Protein AF-A0A1M5HXG1-F1 (afdb_monomer)

Structure (mmCIF, N/CA/C/O backbone):
data_AF-A0A1M5HXG1-F1
#
_entry.id   AF-A0A1M5HXG1-F1
#
loop_
_atom_site.group_PDB
_atom_site.id
_atom_site.type_symbol
_atom_site.label_atom_id
_atom_site.label_alt_id
_atom_site.label_comp_id
_atom_site.label_asym_id
_atom_site.label_entity_id
_atom_site.label_seq_id
_atom_site.pdbx_PDB_ins_code
_atom_site.Cartn_x
_atom_site.Cartn_y
_atom_site.Cartn_z
_atom_site.occupancy
_atom_site.B_iso_or_equiv
_atom_site.auth_seq_id
_atom_site.auth_comp_id
_atom_site.auth_asym_id
_atom_site.auth_atom_id
_atom_site.pdbx_PDB_model_num
ATOM 1 N N . MET A 1 1 ? -65.627 -34.733 -22.422 1.00 43.47 1 MET A N 1
ATOM 2 C CA . MET A 1 1 ? -64.189 -34.463 -22.224 1.00 43.47 1 MET A CA 1
ATOM 3 C C . MET A 1 1 ? -63.871 -33.061 -22.717 1.00 43.47 1 MET A C 1
ATOM 5 O O . MET A 1 1 ? -64.100 -32.800 -23.890 1.00 43.47 1 MET A O 1
ATOM 9 N N . PRO A 1 2 ? -63.354 -32.183 -21.849 1.00 37.16 2 PRO A N 1
ATOM 10 C CA . PRO A 1 2 ? -62.391 -31.166 -22.253 1.00 37.16 2 PRO A CA 1
ATOM 11 C C . PRO A 1 2 ? -61.080 -31.368 -21.478 1.00 37.16 2 PRO A C 1
ATOM 13 O O . PRO A 1 2 ? -61.078 -31.545 -20.260 1.00 37.16 2 PRO A O 1
ATOM 16 N N . GLY A 1 3 ? -59.967 -31.421 -22.208 1.00 37.50 3 GLY A N 1
ATOM 17 C CA . GLY A 1 3 ? -58.638 -31.668 -21.658 1.00 37.50 3 GLY A CA 1
ATOM 18 C C . GLY A 1 3 ? -58.157 -30.510 -20.788 1.00 37.50 3 GLY A C 1
ATOM 19 O O . GLY A 1 3 ? -58.102 -29.367 -21.235 1.00 37.50 3 GLY A O 1
ATOM 20 N N . ILE A 1 4 ? -57.778 -30.826 -19.551 1.00 44.22 4 ILE A N 1
ATOM 21 C CA . ILE A 1 4 ? -57.054 -29.915 -18.666 1.00 44.22 4 ILE A CA 1
ATOM 22 C C . ILE A 1 4 ? -55.616 -29.845 -19.184 1.00 44.22 4 ILE A C 1
ATOM 24 O O . ILE A 1 4 ? -54.819 -30.759 -18.978 1.00 44.22 4 ILE A O 1
ATOM 28 N N . VAL A 1 5 ? -55.292 -28.764 -19.890 1.00 50.84 5 VAL A N 1
ATOM 29 C CA . VAL A 1 5 ? -53.912 -28.426 -20.244 1.00 50.84 5 VAL A CA 1
ATOM 30 C C . VAL A 1 5 ? -53.237 -27.909 -18.975 1.00 50.84 5 VAL A C 1
ATOM 32 O O . VAL A 1 5 ? -53.499 -26.795 -18.528 1.00 50.84 5 VAL A O 1
ATOM 35 N N . LEU A 1 6 ? -52.397 -28.742 -18.361 1.00 47.19 6 LEU A N 1
ATOM 36 C CA . LEU A 1 6 ? -51.537 -28.316 -17.260 1.00 47.19 6 LEU A CA 1
ATOM 37 C C . LEU A 1 6 ? -50.497 -27.319 -17.794 1.00 47.19 6 LEU A C 1
ATOM 39 O O . LEU A 1 6 ? -49.828 -27.624 -18.786 1.00 47.19 6 LEU A O 1
ATOM 43 N N . PRO A 1 7 ? -50.312 -26.151 -17.154 1.00 41.41 7 PRO A N 1
ATOM 44 C CA . PRO A 1 7 ? -49.248 -25.245 -17.540 1.00 41.41 7 PRO A CA 1
ATOM 45 C C . PRO A 1 7 ? -47.897 -25.897 -17.234 1.00 41.41 7 PRO A C 1
ATOM 47 O O . PRO A 1 7 ? -47.693 -26.552 -16.208 1.00 41.41 7 PRO A O 1
ATOM 50 N N . THR A 1 8 ? -46.966 -25.734 -18.165 1.00 49.97 8 THR A N 1
ATOM 51 C CA . THR A 1 8 ? -45.603 -26.248 -18.087 1.00 49.97 8 THR A CA 1
ATOM 52 C C . THR A 1 8 ? -44.881 -25.700 -16.847 1.00 49.97 8 THR A C 1
ATOM 54 O O . THR A 1 8 ? -45.016 -24.532 -16.478 1.00 49.97 8 THR A O 1
ATOM 57 N N . LYS A 1 9 ? -44.082 -26.557 -16.190 1.00 49.62 9 LYS A N 1
ATOM 58 C CA . LYS A 1 9 ? -43.348 -26.301 -14.929 1.00 49.62 9 LYS A CA 1
ATOM 59 C C . LYS A 1 9 ? -42.439 -25.051 -14.918 1.00 49.62 9 LYS A C 1
ATOM 61 O O . LYS A 1 9 ? -41.899 -24.720 -13.867 1.00 49.62 9 LYS A O 1
ATOM 66 N N . SER A 1 10 ? -42.246 -24.353 -16.038 1.00 53.22 10 SER A N 1
ATOM 67 C CA . SER A 1 10 ? -41.358 -23.186 -16.130 1.00 53.22 10 SER A CA 1
ATOM 68 C C . SER A 1 10 ? -41.989 -21.877 -15.637 1.00 53.22 10 SER A C 1
ATOM 70 O O . SER A 1 10 ? -41.264 -21.010 -15.156 1.00 53.22 10 SER A O 1
ATOM 72 N N . ALA A 1 11 ? -43.318 -21.729 -15.687 1.00 48.03 11 ALA A N 1
ATOM 73 C CA . ALA A 1 11 ? -43.984 -20.474 -15.317 1.00 48.03 11 ALA A CA 1
ATOM 74 C C . ALA A 1 11 ? -44.166 -20.296 -13.794 1.00 48.03 11 ALA A C 1
ATOM 76 O O . ALA A 1 11 ? -44.103 -19.174 -13.288 1.00 48.03 11 ALA A O 1
ATOM 77 N N . LEU A 1 12 ? -44.329 -21.396 -13.042 1.00 47.47 12 LEU A N 1
ATOM 78 C CA . LEU A 1 12 ? -44.504 -21.339 -11.583 1.00 47.47 12 LEU A CA 1
ATOM 79 C C . LEU A 1 12 ? -43.231 -20.900 -10.842 1.00 47.47 12 LEU A C 1
ATOM 81 O O . LEU A 1 12 ? -43.323 -20.207 -9.831 1.00 47.47 12 LEU A O 1
ATOM 85 N N . ASN A 1 13 ? -42.049 -21.239 -11.363 1.00 54.75 13 ASN A N 1
ATOM 86 C CA . ASN A 1 13 ? -40.786 -20.831 -10.746 1.00 54.75 13 ASN A CA 1
ATOM 87 C C . ASN A 1 13 ? -40.516 -19.335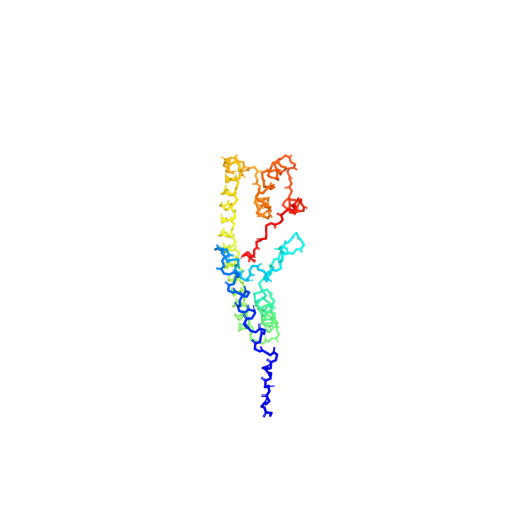 -10.911 1.00 54.75 13 ASN A C 1
ATOM 89 O O . ASN A 1 13 ? -39.971 -18.718 -10.002 1.00 54.75 13 ASN A O 1
ATOM 93 N N . PHE A 1 14 ? -40.934 -18.723 -12.021 1.00 55.06 14 PHE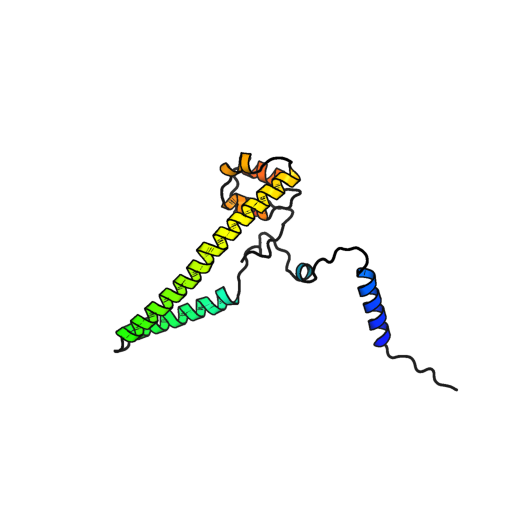 A N 1
ATOM 94 C CA . PHE A 1 14 ? -40.664 -17.306 -12.244 1.00 55.06 14 PHE A CA 1
ATOM 95 C C . PHE A 1 14 ? -41.491 -16.419 -11.312 1.00 55.06 14 PHE A C 1
ATOM 97 O O . PHE A 1 14 ? -40.955 -15.497 -10.710 1.00 55.06 14 PHE A O 1
ATOM 104 N N . CYS A 1 15 ? -42.773 -16.738 -11.110 1.00 55.25 15 CYS A N 1
ATOM 105 C CA . CYS A 1 15 ? -43.637 -15.965 -10.215 1.00 55.25 15 CYS A CA 1
ATOM 106 C C . CYS A 1 15 ? -43.247 -16.138 -8.734 1.00 55.25 15 CYS A C 1
ATOM 108 O O . CYS A 1 15 ? -43.327 -15.184 -7.962 1.00 55.25 15 CYS A O 1
ATOM 110 N N . PHE A 1 16 ? -42.763 -17.325 -8.344 1.00 62.78 16 PHE A N 1
ATOM 111 C CA . PHE A 1 16 ? -42.274 -17.587 -6.988 1.00 62.78 16 PHE A CA 1
ATOM 112 C C . PHE A 1 16 ? -40.933 -16.895 -6.710 1.00 62.78 16 PHE A C 1
ATOM 114 O O . PHE A 1 16 ? -40.790 -16.234 -5.684 1.00 62.78 16 PHE A O 1
ATOM 121 N N . ILE A 1 17 ? -39.988 -16.950 -7.656 1.00 63.12 17 ILE A N 1
ATOM 122 C CA . ILE A 1 17 ? -38.718 -16.215 -7.566 1.00 63.12 17 ILE A CA 1
ATOM 123 C C . ILE A 1 17 ? -38.979 -14.710 -7.556 1.00 63.12 17 ILE A C 1
ATOM 125 O O . ILE A 1 17 ? -38.392 -14.016 -6.738 1.00 63.12 17 ILE A O 1
ATOM 129 N N . TYR A 1 18 ? -39.894 -14.205 -8.390 1.00 62.47 18 TYR A N 1
ATOM 130 C CA . TYR A 1 18 ? -40.235 -12.782 -8.411 1.00 62.47 18 TYR A CA 1
ATOM 131 C C . TYR A 1 18 ? -40.902 -12.342 -7.105 1.00 62.47 18 TYR A C 1
ATOM 133 O O . TYR A 1 18 ? -40.563 -11.288 -6.587 1.00 62.47 18 TYR A O 1
ATOM 141 N N . LYS A 1 19 ? -41.781 -13.164 -6.511 1.00 63.53 19 LYS A N 1
ATOM 142 C CA . LYS A 1 19 ? -42.350 -12.893 -5.180 1.00 63.53 19 LYS A CA 1
ATOM 143 C C . LYS A 1 19 ? -41.299 -12.899 -4.078 1.00 63.53 19 LYS A C 1
ATOM 145 O O . LYS A 1 19 ? -41.378 -12.050 -3.203 1.00 63.53 19 LYS A O 1
ATOM 150 N N . ILE A 1 20 ? -40.317 -13.800 -4.123 1.00 61.44 20 ILE A N 1
ATOM 151 C CA . ILE A 1 20 ? -39.191 -13.794 -3.179 1.00 61.44 20 ILE A CA 1
ATOM 152 C C . ILE A 1 20 ? -38.328 -12.545 -3.393 1.00 61.44 20 ILE A C 1
ATOM 154 O O . ILE A 1 20 ? -38.013 -11.859 -2.429 1.00 61.44 20 ILE A O 1
ATOM 158 N N . LEU A 1 21 ? -38.011 -12.193 -4.642 1.00 55.22 21 LEU A N 1
ATOM 159 C CA . LEU A 1 21 ? -37.241 -10.991 -4.977 1.00 55.22 21 LEU A CA 1
ATOM 160 C C . LEU A 1 21 ? -37.951 -9.712 -4.507 1.00 55.22 21 LEU A C 1
ATOM 162 O O . LEU A 1 21 ? -37.312 -8.796 -4.006 1.00 55.22 21 LEU A O 1
ATOM 166 N N . HIS A 1 22 ? -39.276 -9.667 -4.648 1.00 54.97 22 HIS A N 1
ATOM 167 C CA . HIS A 1 22 ? -40.101 -8.522 -4.273 1.00 54.97 22 HIS A CA 1
ATOM 168 C C . HIS A 1 22 ? -40.419 -8.482 -2.768 1.00 54.97 22 HIS A C 1
ATOM 170 O O . HIS A 1 22 ? -40.642 -7.402 -2.229 1.00 54.97 22 HIS A O 1
ATOM 176 N N . ALA A 1 23 ? -40.422 -9.632 -2.083 1.00 51.84 23 ALA A N 1
ATOM 177 C CA . ALA A 1 23 ? -40.550 -9.732 -0.625 1.00 51.84 23 ALA A CA 1
ATOM 178 C C . ALA A 1 23 ? -39.233 -9.419 0.105 1.00 51.84 23 ALA A C 1
ATOM 180 O O . ALA A 1 23 ? -39.260 -8.980 1.245 1.00 51.84 23 ALA A O 1
ATOM 181 N N . LEU A 1 24 ? -38.084 -9.579 -0.559 1.00 48.62 24 LEU A N 1
ATOM 182 C CA . LEU A 1 24 ? -36.778 -9.121 -0.066 1.00 48.62 24 LEU A CA 1
ATOM 183 C C . LEU A 1 24 ? -36.543 -7.611 -0.292 1.00 48.62 24 LEU A C 1
ATOM 185 O O . LEU A 1 24 ? -35.487 -7.097 0.064 1.00 48.62 24 LEU A O 1
ATOM 189 N N . GL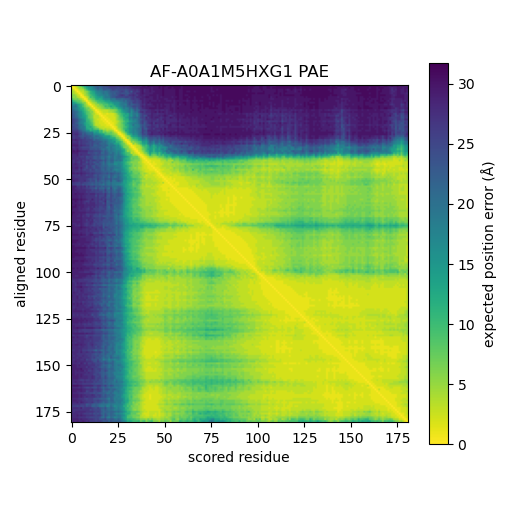N A 1 25 ? -37.522 -6.906 -0.873 1.00 47.91 25 GLN A N 1
ATOM 190 C CA . GLN A 1 25 ? -37.527 -5.455 -1.103 1.00 47.91 25 GLN A CA 1
ATOM 191 C C . GLN A 1 25 ? -38.292 -4.691 0.004 1.00 47.91 25 GLN A C 1
ATOM 193 O O . GLN A 1 25 ? -38.624 -3.517 -0.161 1.00 47.91 25 GLN A O 1
ATOM 198 N N . THR A 1 26 ? -38.612 -5.336 1.128 1.00 46.91 26 THR A N 1
ATOM 199 C CA . THR A 1 26 ? -39.092 -4.665 2.343 1.00 46.91 26 THR A CA 1
ATOM 200 C C . THR A 1 26 ? -37.978 -4.701 3.376 1.00 46.91 26 THR A C 1
ATOM 202 O O . THR A 1 26 ? -37.451 -5.772 3.649 1.00 46.91 26 THR A O 1
ATOM 205 N N . ASP A 1 27 ? -37.655 -3.530 3.916 1.00 45.09 2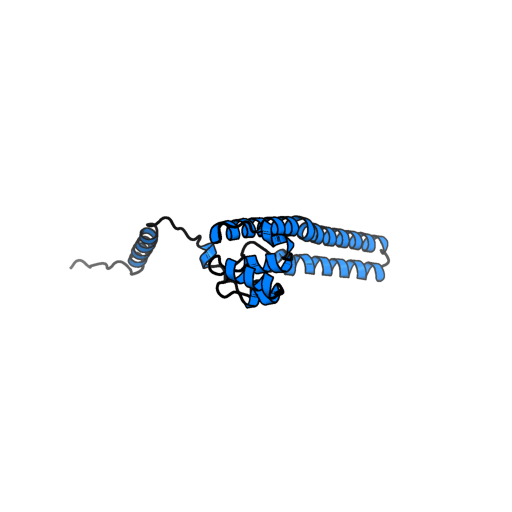7 ASP A N 1
ATOM 206 C CA . ASP A 1 27 ? -36.528 -3.192 4.795 1.00 45.09 27 ASP A CA 1
ATOM 207 C C . ASP A 1 27 ? -35.343 -2.628 4.006 1.00 45.09 27 ASP A C 1
ATOM 209 O O . ASP A 1 27 ? -34.610 -3.331 3.316 1.00 45.09 27 ASP A O 1
ATOM 213 N N . GLY A 1 28 ? -35.205 -1.300 4.073 1.00 45.12 28 GLY A N 1
ATOM 214 C CA . GLY A 1 28 ? -34.269 -0.464 3.320 1.00 45.12 28 GLY A CA 1
ATOM 215 C C . GLY A 1 28 ? -32.789 -0.715 3.618 1.00 45.12 28 GLY A C 1
ATOM 216 O O . GLY A 1 28 ? -32.076 0.188 4.046 1.00 45.12 28 GLY A O 1
ATOM 217 N N . PHE A 1 29 ? -32.309 -1.925 3.350 1.00 50.56 29 PHE A N 1
ATOM 218 C CA . PHE A 1 29 ? -30.912 -2.310 3.442 1.00 50.56 29 PHE A CA 1
ATOM 219 C C . PHE A 1 29 ? -30.519 -3.124 2.209 1.00 50.56 29 PHE A C 1
ATOM 221 O O . PHE A 1 29 ? -30.308 -4.335 2.254 1.00 50.56 29 PHE A O 1
ATOM 228 N N . THR A 1 30 ? -30.386 -2.445 1.069 1.00 49.12 30 THR A N 1
ATOM 229 C CA . THR A 1 30 ? -29.706 -3.030 -0.087 1.00 49.12 30 THR A CA 1
ATOM 230 C C . THR A 1 30 ? -28.222 -3.154 0.249 1.00 49.12 30 THR A C 1
ATOM 232 O O . THR A 1 30 ? -27.441 -2.228 0.023 1.00 49.12 30 THR A O 1
ATOM 235 N N . VAL A 1 31 ? -27.795 -4.298 0.785 1.00 54.31 31 VAL A N 1
ATOM 236 C CA . VAL A 1 31 ? -26.390 -4.687 0.654 1.00 54.31 31 VAL A CA 1
ATOM 237 C C . VAL A 1 31 ? -26.140 -4.819 -0.847 1.00 54.31 31 VAL A C 1
ATOM 239 O O . VAL A 1 31 ? -26.778 -5.665 -1.476 1.00 54.31 31 VAL A O 1
ATOM 242 N N . PRO A 1 32 ? -25.272 -4.000 -1.468 1.00 54.16 32 PRO A N 1
ATOM 243 C CA . PRO A 1 32 ? -25.043 -4.114 -2.899 1.00 54.16 32 PRO A CA 1
ATOM 244 C C . PRO A 1 32 ? -24.565 -5.537 -3.189 1.00 54.16 32 PRO A C 1
ATOM 246 O O . PRO A 1 32 ? -23.639 -6.009 -2.532 1.00 54.16 32 PRO A O 1
ATOM 249 N N . LEU A 1 33 ? -25.166 -6.216 -4.170 1.00 54.25 33 LEU A N 1
ATOM 250 C CA . LEU A 1 33 ? -24.850 -7.602 -4.557 1.00 54.25 33 LEU A CA 1
ATOM 251 C C . LEU A 1 33 ? -23.330 -7.838 -4.726 1.00 54.25 33 LEU A C 1
ATOM 253 O O . LEU A 1 33 ? -22.808 -8.906 -4.409 1.00 54.25 33 LEU A O 1
ATOM 257 N N . LYS A 1 34 ? -22.596 -6.785 -5.122 1.00 53.34 34 LYS A N 1
ATOM 258 C CA . LYS A 1 34 ? -21.125 -6.717 -5.165 1.00 53.34 34 LYS A CA 1
ATOM 259 C C . LYS A 1 34 ? -20.460 -7.120 -3.838 1.00 53.34 34 LYS A C 1
ATOM 261 O O . LYS A 1 34 ? -19.465 -7.829 -3.862 1.00 53.34 34 LYS A O 1
ATOM 266 N N . LYS A 1 35 ? -20.996 -6.708 -2.685 1.00 52.88 35 LYS A N 1
ATOM 267 C CA . LYS A 1 35 ? -20.462 -7.016 -1.344 1.00 52.88 35 LYS A CA 1
ATOM 268 C C . LYS A 1 35 ? -20.614 -8.495 -0.967 1.00 52.88 35 LYS A C 1
ATOM 270 O O . LYS A 1 35 ? -19.796 -8.986 -0.202 1.00 52.88 35 LYS A O 1
ATOM 275 N N . ILE A 1 36 ? -21.594 -9.202 -1.534 1.00 56.06 36 ILE A N 1
ATOM 276 C CA . ILE A 1 36 ? -21.831 -10.637 -1.288 1.00 56.06 36 ILE A CA 1
ATOM 277 C C . ILE A 1 36 ? -20.904 -11.510 -2.155 1.00 56.06 36 ILE A C 1
ATOM 279 O O . ILE A 1 36 ? -20.462 -12.569 -1.723 1.00 56.06 36 ILE A O 1
ATOM 283 N N . LEU A 1 37 ? -20.561 -11.048 -3.363 1.00 61.06 37 LEU A N 1
ATOM 284 C CA . LEU A 1 37 ? -19.668 -11.749 -4.300 1.00 61.06 37 LEU A CA 1
ATOM 285 C C . LEU A 1 37 ? -18.169 -11.558 -4.012 1.00 61.06 37 LEU A C 1
ATOM 287 O O . LEU A 1 37 ? -17.338 -12.271 -4.578 1.00 61.06 37 LEU A O 1
ATOM 291 N N . MET A 1 38 ? -17.795 -10.596 -3.165 1.00 69.69 38 MET A N 1
ATOM 292 C CA . MET A 1 38 ? -16.396 -10.371 -2.801 1.00 69.69 38 MET A CA 1
ATOM 293 C C . MET A 1 38 ? -15.935 -11.395 -1.762 1.00 69.69 38 MET A C 1
ATOM 295 O O . MET A 1 38 ? -16.541 -11.549 -0.706 1.00 69.69 38 MET A O 1
ATOM 299 N N . LYS A 1 39 ? -14.824 -12.082 -2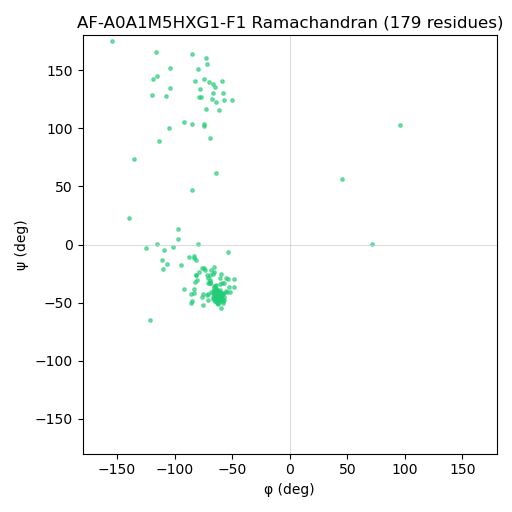.053 1.00 78.00 39 LYS A N 1
ATOM 300 C CA . LYS A 1 39 ? -14.205 -13.043 -1.133 1.00 78.00 39 LYS A CA 1
ATOM 301 C C . LYS A 1 39 ? -13.865 -12.357 0.190 1.00 78.00 39 LYS A C 1
ATOM 303 O O . LYS A 1 39 ? -13.088 -11.404 0.184 1.00 78.00 39 LYS A O 1
ATOM 308 N N . THR A 1 40 ? -14.368 -12.893 1.302 1.00 85.94 40 THR A N 1
ATOM 309 C CA . THR A 1 40 ? -14.055 -12.411 2.652 1.00 85.94 40 THR A CA 1
ATOM 310 C C . THR A 1 40 ? -12.544 -12.289 2.842 1.00 85.94 40 THR A C 1
ATOM 312 O O . THR A 1 40 ? -11.793 -13.246 2.612 1.00 85.94 40 THR A O 1
ATOM 315 N N . GLN A 1 41 ? -12.087 -11.098 3.220 1.00 89.38 41 GLN A N 1
ATOM 316 C CA . GLN A 1 41 ? -10.686 -10.860 3.550 1.00 89.38 41 GLN A CA 1
ATOM 317 C C . GLN A 1 41 ? -10.346 -11.336 4.965 1.00 89.38 41 GLN A C 1
ATOM 319 O O . GLN A 1 41 ? -11.181 -11.358 5.862 1.00 89.38 41 GLN A O 1
ATOM 324 N N . SER A 1 42 ? -9.086 -11.714 5.130 1.00 92.50 42 SER A N 1
ATOM 325 C CA . SER A 1 42 ? -8.436 -12.155 6.359 1.00 92.50 42 SER A CA 1
ATOM 326 C C . SER A 1 42 ? -6.939 -11.874 6.239 1.00 92.50 42 SER A C 1
ATOM 328 O O . SER A 1 42 ? -6.444 -11.558 5.149 1.00 92.50 42 SER A O 1
ATOM 330 N N . TYR A 1 43 ? -6.181 -12.116 7.308 1.00 92.50 43 TYR A N 1
ATOM 331 C CA . TYR A 1 43 ? -4.720 -12.032 7.276 1.00 92.50 43 TYR A CA 1
ATOM 332 C C . TYR A 1 43 ? -4.089 -12.779 6.084 1.00 92.50 43 TYR A C 1
ATOM 334 O O . TYR A 1 43 ? -3.152 -12.277 5.468 1.00 92.50 43 TYR A O 1
ATOM 342 N N . LYS A 1 44 ? -4.638 -13.930 5.676 1.00 91.31 44 LYS A N 1
ATOM 343 C CA . LYS A 1 44 ? -4.069 -14.755 4.594 1.00 91.31 44 LYS A CA 1
ATOM 344 C C . LYS A 1 44 ? -4.270 -14.179 3.186 1.00 91.31 44 LYS A C 1
ATOM 346 O O . LYS A 1 44 ? -3.555 -14.572 2.273 1.00 91.31 44 LYS A O 1
ATOM 351 N N . ASN A 1 45 ? -5.252 -13.300 2.981 1.00 91.06 45 ASN A N 1
ATOM 352 C CA . ASN A 1 45 ? -5.672 -12.836 1.649 1.00 91.06 45 ASN A CA 1
ATOM 353 C C . ASN A 1 45 ? -5.985 -11.331 1.585 1.00 91.06 45 ASN A C 1
ATOM 355 O O . ASN A 1 45 ? -6.726 -10.897 0.706 1.00 91.06 45 ASN A O 1
ATOM 359 N N . HIS A 1 46 ? -5.440 -10.541 2.511 1.00 88.69 46 HIS A N 1
ATOM 360 C CA . HIS A 1 46 ? -5.606 -9.085 2.538 1.00 88.69 46 HIS A CA 1
ATOM 361 C C . HIS A 1 46 ? -4.779 -8.347 1.474 1.00 88.69 46 HIS A C 1
ATOM 363 O O . HIS A 1 46 ? -5.086 -7.204 1.147 1.00 88.69 46 HIS A O 1
ATOM 369 N N . ILE A 1 47 ? -3.725 -8.978 0.945 1.00 88.44 47 ILE A N 1
ATOM 370 C CA . ILE A 1 47 ? -2.907 -8.418 -0.135 1.00 88.44 47 ILE A CA 1
ATOM 371 C C . ILE A 1 47 ? -3.672 -8.576 -1.444 1.00 88.44 47 ILE A C 1
ATOM 373 O O . ILE A 1 47 ? -4.090 -9.679 -1.805 1.00 88.44 47 ILE A O 1
ATOM 377 N N . ARG A 1 48 ? -3.835 -7.468 -2.164 1.00 83.88 48 ARG A N 1
ATOM 378 C CA . ARG A 1 48 ? -4.546 -7.426 -3.434 1.00 83.88 48 ARG A CA 1
ATOM 379 C C . ARG A 1 48 ? -3.610 -6.977 -4.542 1.00 83.88 48 ARG A C 1
ATOM 381 O O . ARG A 1 48 ? -2.800 -6.085 -4.351 1.00 83.88 48 ARG A O 1
ATOM 388 N N . PHE A 1 49 ? -3.773 -7.578 -5.713 1.00 85.00 49 PHE A N 1
ATOM 389 C CA . PHE A 1 49 ? -3.127 -7.137 -6.942 1.00 85.00 49 PHE A CA 1
ATOM 390 C C . PHE A 1 49 ? -4.192 -6.670 -7.928 1.00 85.00 49 PHE A C 1
ATOM 392 O O . PHE A 1 49 ? -5.274 -7.254 -7.998 1.00 85.00 49 PHE A O 1
ATOM 399 N N . TYR A 1 50 ? -3.875 -5.642 -8.716 1.00 86.06 50 TYR A N 1
ATOM 400 C CA . TYR A 1 50 ? -4.666 -5.255 -9.885 1.00 86.06 50 TYR A CA 1
ATOM 401 C C . TYR A 1 50 ? -4.100 -5.976 -11.117 1.00 86.06 50 TYR A C 1
ATOM 403 O O . TYR A 1 50 ? -3.010 -5.590 -11.565 1.00 86.06 50 TYR A O 1
ATOM 411 N N . PRO A 1 51 ? -4.770 -7.020 -11.654 1.00 88.56 51 PRO A N 1
ATOM 412 C CA . PRO A 1 51 ? -4.159 -7.891 -12.654 1.00 88.56 51 PRO A CA 1
ATOM 413 C C . PRO A 1 51 ? -3.709 -7.196 -13.944 1.00 88.56 51 PRO A C 1
ATOM 415 O O . PRO A 1 51 ? -2.572 -7.441 -14.347 1.00 88.56 51 PRO A O 1
ATOM 418 N N . PRO A 1 52 ? -4.494 -6.272 -14.544 1.00 91.00 52 PRO A N 1
ATOM 419 C CA . PRO A 1 52 ? -4.061 -5.560 -15.748 1.00 91.00 52 PRO A CA 1
ATOM 420 C C . PRO A 1 52 ? -2.745 -4.799 -15.557 1.00 91.00 52 PRO A C 1
ATOM 422 O O . PRO A 1 52 ? -1.927 -4.717 -16.466 1.00 91.00 52 PRO A O 1
ATOM 425 N N . HIS A 1 53 ? -2.490 -4.275 -14.359 1.00 85.81 53 HIS A N 1
ATOM 426 C CA . HIS A 1 53 ? -1.258 -3.538 -14.104 1.00 85.81 53 HIS A CA 1
ATOM 427 C C . HIS A 1 53 ? -0.087 -4.452 -13.714 1.00 85.81 53 HIS A C 1
ATOM 429 O O . HIS A 1 53 ? 1.034 -4.236 -14.173 1.00 85.81 53 HIS A O 1
ATOM 435 N N . HIS A 1 54 ? -0.310 -5.452 -12.857 1.00 88.38 54 HIS A N 1
ATOM 436 C CA . HIS A 1 54 ? 0.779 -6.274 -12.313 1.00 88.38 54 HIS A CA 1
ATOM 437 C C . HIS A 1 54 ? 1.202 -7.411 -13.234 1.00 88.38 54 HIS A C 1
ATOM 439 O O . HIS A 1 54 ? 2.389 -7.692 -13.337 1.00 88.38 54 HIS A O 1
ATOM 445 N N . PHE A 1 55 ? 0.240 -8.049 -13.900 1.00 92.38 55 PHE A N 1
ATOM 446 C CA . PHE A 1 55 ? 0.473 -9.272 -14.666 1.00 92.38 55 PHE A CA 1
ATOM 447 C C . PHE A 1 55 ? 0.394 -9.062 -16.181 1.00 92.38 55 PHE A C 1
ATOM 449 O O . PHE A 1 55 ? 0.675 -9.990 -16.928 1.00 92.38 55 PHE A O 1
ATOM 456 N N . VAL A 1 56 ? 0.042 -7.855 -16.639 1.00 94.81 56 VAL A N 1
ATOM 457 C CA . VAL A 1 56 ? 0.009 -7.514 -18.071 1.00 94.81 56 VAL A CA 1
ATOM 458 C C . VAL A 1 56 ? 0.942 -6.340 -18.364 1.00 94.81 56 VAL A C 1
ATOM 460 O O . VAL A 1 56 ? 1.961 -6.528 -19.018 1.00 94.81 56 VAL A O 1
ATOM 463 N N . TYR A 1 57 ? 0.667 -5.149 -17.822 1.00 94.38 57 TYR A N 1
ATOM 464 C CA . TYR A 1 57 ? 1.442 -3.940 -18.132 1.00 94.38 57 TYR A CA 1
ATOM 465 C C . TYR A 1 57 ? 2.937 -4.048 -17.785 1.00 94.38 57 TYR A C 1
ATOM 467 O O . TYR A 1 57 ? 3.782 -3.847 -18.657 1.00 94.38 57 TYR A O 1
ATOM 475 N N . TYR A 1 58 ? 3.282 -4.390 -16.536 1.00 93.69 58 TYR A N 1
ATOM 476 C CA . TYR A 1 58 ? 4.690 -4.482 -16.128 1.00 93.69 58 TYR A CA 1
ATOM 477 C C . TYR A 1 58 ? 5.475 -5.558 -16.898 1.00 93.69 58 TYR A C 1
ATOM 479 O O . TYR A 1 58 ? 6.547 -5.224 -17.402 1.00 93.69 58 TYR A O 1
ATOM 487 N N . PRO A 1 59 ? 4.975 -6.801 -17.057 1.00 95.81 59 PRO A N 1
ATOM 488 C CA . PRO A 1 59 ? 5.652 -7.805 -17.875 1.00 95.81 59 PRO A CA 1
ATOM 489 C C . PRO A 1 59 ? 5.884 -7.361 -19.321 1.00 95.81 59 PRO A C 1
ATOM 491 O O . PRO A 1 59 ? 6.975 -7.568 -19.845 1.00 95.81 59 PRO A O 1
ATOM 494 N N . ILE A 1 60 ? 4.900 -6.705 -19.949 1.00 97.25 60 ILE A N 1
ATOM 495 C CA . ILE A 1 60 ? 5.029 -6.194 -21.320 1.00 97.25 60 ILE A CA 1
ATOM 496 C C . ILE A 1 60 ? 6.131 -5.131 -21.409 1.00 97.25 60 ILE A C 1
ATOM 498 O O . ILE A 1 60 ? 6.987 -5.215 -22.289 1.00 97.25 60 ILE A O 1
ATOM 502 N N . ILE A 1 61 ? 6.155 -4.161 -20.488 1.00 96.81 61 ILE A N 1
ATOM 503 C CA . ILE A 1 61 ? 7.208 -3.134 -20.465 1.00 96.81 61 ILE A CA 1
ATOM 504 C C . ILE A 1 61 ? 8.587 -3.750 -20.246 1.00 96.81 61 ILE A C 1
ATOM 506 O O . ILE A 1 61 ? 9.528 -3.388 -20.947 1.00 96.81 61 ILE A O 1
ATOM 510 N N . ILE A 1 62 ? 8.714 -4.687 -19.305 1.00 96.94 62 ILE A N 1
ATOM 511 C CA . ILE A 1 62 ? 9.991 -5.349 -19.012 1.00 96.94 62 ILE A CA 1
ATOM 512 C C . ILE A 1 62 ? 10.479 -6.140 -20.229 1.00 96.94 62 ILE A C 1
ATOM 514 O O . ILE A 1 62 ? 11.667 -6.085 -20.549 1.00 96.94 62 ILE A O 1
ATOM 518 N N . ALA A 1 63 ? 9.581 -6.839 -20.929 1.00 98.00 63 ALA A N 1
ATOM 519 C CA . ALA A 1 63 ? 9.916 -7.571 -22.144 1.00 98.00 63 ALA A CA 1
ATOM 520 C C . ALA A 1 63 ? 10.414 -6.624 -23.245 1.00 98.00 63 ALA A C 1
ATOM 522 O O . ALA A 1 63 ? 11.502 -6.833 -23.779 1.00 98.00 63 ALA A O 1
ATOM 523 N N . PHE A 1 64 ? 9.672 -5.552 -23.545 1.00 98.00 64 PHE A N 1
ATOM 524 C CA . PHE A 1 64 ? 10.084 -4.588 -24.567 1.00 98.00 64 PHE A CA 1
ATOM 525 C C . PHE A 1 64 ? 11.391 -3.874 -24.227 1.00 98.00 64 PHE A C 1
ATOM 527 O O . PHE A 1 64 ? 12.241 -3.740 -25.104 1.00 98.00 64 PHE A O 1
ATOM 534 N N . LEU A 1 65 ? 11.582 -3.484 -22.965 1.00 98.12 65 LEU A N 1
ATOM 535 C CA . LEU A 1 65 ? 12.832 -2.891 -22.502 1.00 98.12 65 LEU A CA 1
ATOM 536 C C . LEU A 1 65 ? 14.001 -3.872 -22.658 1.00 98.12 65 LEU A C 1
ATOM 538 O O . LEU A 1 65 ? 15.077 -3.498 -23.109 1.00 98.12 65 LEU A O 1
ATOM 542 N N . SER A 1 66 ? 13.788 -5.145 -22.325 1.00 98.00 66 SER A N 1
ATOM 543 C CA . SER A 1 66 ? 14.818 -6.178 -22.452 1.00 98.00 66 SER A CA 1
ATOM 544 C C . SER A 1 66 ? 15.200 -6.413 -23.920 1.00 98.00 66 SER A C 1
ATOM 546 O O . SER A 1 66 ? 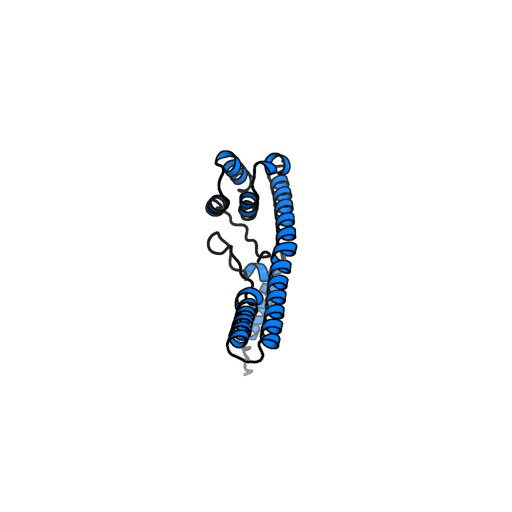16.387 -6.493 -24.230 1.00 98.00 66 SER A O 1
ATOM 548 N N . PHE A 1 67 ? 14.225 -6.448 -24.839 1.00 98.06 67 PHE A N 1
ATOM 549 C CA . PHE A 1 67 ? 14.489 -6.542 -26.279 1.00 98.06 67 PHE A CA 1
ATOM 550 C C . PHE A 1 67 ? 15.212 -5.311 -26.824 1.00 98.06 67 PHE A C 1
ATOM 552 O O . PHE A 1 67 ? 16.177 -5.459 -27.572 1.00 98.06 67 PHE A O 1
ATOM 559 N N . SER A 1 68 ? 14.783 -4.102 -26.452 1.00 97.69 68 SER A N 1
ATOM 560 C CA . SER A 1 68 ? 15.419 -2.877 -26.943 1.00 97.69 68 SER A CA 1
ATOM 561 C C . SER A 1 68 ? 16.857 -2.753 -26.446 1.00 97.69 68 SER A C 1
ATOM 563 O O . SER A 1 68 ? 17.742 -2.400 -27.222 1.00 97.69 68 SER A O 1
ATOM 565 N N . VAL A 1 69 ? 17.116 -3.122 -25.189 1.00 97.81 69 VAL A N 1
ATOM 566 C CA . VAL A 1 69 ? 18.470 -3.165 -24.627 1.00 97.81 69 VAL A CA 1
ATOM 567 C C . VAL A 1 69 ? 19.310 -4.232 -25.330 1.00 97.81 69 VAL A C 1
ATOM 569 O O . VAL A 1 69 ? 20.429 -3.949 -25.746 1.00 97.81 69 VAL A O 1
ATOM 572 N N . PHE A 1 70 ? 18.773 -5.437 -25.539 1.00 98.06 70 PHE A N 1
ATOM 573 C CA . PHE A 1 70 ? 19.470 -6.500 -26.267 1.00 98.06 70 PHE A CA 1
ATOM 574 C C . PHE A 1 70 ? 19.878 -6.067 -27.685 1.00 98.06 70 PHE A C 1
ATOM 576 O O . PHE A 1 70 ? 21.023 -6.276 -28.094 1.00 98.06 70 PHE A O 1
ATOM 583 N N . PHE A 1 71 ? 18.980 -5.419 -28.433 1.00 97.56 71 PHE A N 1
ATOM 584 C CA . PHE A 1 71 ? 19.290 -4.935 -29.780 1.00 97.56 71 PHE A CA 1
ATOM 585 C C . PHE A 1 71 ? 20.252 -3.749 -29.800 1.00 97.56 71 PHE A C 1
ATOM 587 O O . PHE A 1 71 ? 21.050 -3.647 -30.734 1.00 97.56 71 PHE A O 1
ATOM 594 N N . ALA A 1 72 ? 20.262 -2.914 -28.758 1.00 96.94 72 ALA A N 1
ATOM 595 C CA . ALA A 1 72 ? 21.263 -1.860 -28.615 1.00 96.94 72 ALA A CA 1
ATOM 596 C C . ALA A 1 72 ? 22.694 -2.418 -28.538 1.00 96.94 72 ALA A C 1
ATOM 598 O O . ALA A 1 72 ? 23.622 -1.753 -28.988 1.00 96.94 72 ALA A O 1
ATOM 599 N N . PHE A 1 73 ? 22.874 -3.640 -28.024 1.00 96.19 73 PHE A N 1
ATOM 600 C CA . PHE A 1 73 ? 24.185 -4.295 -27.938 1.00 96.19 73 PHE A CA 1
ATOM 601 C C . PHE A 1 73 ? 24.517 -5.228 -29.108 1.00 96.19 73 PHE A C 1
ATOM 603 O O . PHE A 1 73 ? 25.681 -5.578 -29.287 1.00 96.19 73 PHE A O 1
ATOM 610 N N . THR A 1 74 ? 23.527 -5.658 -29.893 1.00 96.00 74 THR A N 1
ATOM 611 C CA . THR A 1 74 ? 23.721 -6.681 -30.941 1.00 96.00 74 THR A CA 1
ATOM 612 C C . THR A 1 74 ? 23.591 -6.156 -32.368 1.00 96.00 74 THR A C 1
ATOM 614 O O . THR A 1 74 ? 23.990 -6.843 -33.308 1.00 96.00 74 THR A O 1
ATOM 617 N N . THR A 1 75 ? 23.068 -4.942 -32.559 1.00 95.12 75 THR A N 1
ATOM 618 C CA . THR A 1 75 ? 22.858 -4.340 -33.885 1.00 95.12 75 THR A CA 1
ATOM 619 C C . THR A 1 75 ? 23.712 -3.088 -34.088 1.00 95.12 75 THR A C 1
ATOM 621 O O . THR A 1 75 ? 24.267 -2.529 -33.146 1.00 95.12 75 THR A O 1
ATOM 624 N N . LYS A 1 76 ? 23.824 -2.632 -35.343 1.00 95.12 76 LYS A N 1
ATOM 625 C CA . LYS A 1 76 ? 24.559 -1.402 -35.687 1.00 95.12 76 LYS A CA 1
ATOM 626 C C . LYS A 1 76 ? 23.783 -0.129 -35.327 1.00 95.12 76 LYS A C 1
ATOM 628 O O . LYS A 1 76 ? 24.394 0.921 -35.147 1.00 95.12 76 LYS A O 1
ATOM 633 N N . ASP A 1 77 ? 22.464 -0.227 -35.159 1.00 95.75 77 ASP A N 1
ATOM 634 C CA . ASP A 1 77 ? 21.561 0.903 -34.908 1.00 95.75 77 ASP A CA 1
ATOM 635 C C . ASP A 1 77 ? 21.482 1.271 -33.416 1.00 95.75 77 ASP A C 1
ATOM 637 O O . ASP A 1 77 ? 20.406 1.469 -32.848 1.00 95.75 77 ASP A O 1
ATOM 641 N N . VAL A 1 78 ? 22.640 1.364 -32.755 1.00 95.94 78 VAL A N 1
ATOM 642 C CA . VAL A 1 78 ? 22.755 1.545 -31.297 1.00 95.94 78 VAL A CA 1
ATOM 643 C C . VAL A 1 78 ? 21.976 2.767 -30.804 1.00 95.94 78 VAL A C 1
ATOM 645 O O . VAL A 1 78 ? 21.302 2.696 -29.776 1.00 95.94 78 VAL A O 1
ATOM 648 N N . ILE A 1 79 ? 22.030 3.882 -31.542 1.00 96.81 79 ILE A N 1
ATOM 649 C CA . ILE A 1 79 ? 21.357 5.138 -31.170 1.00 96.81 79 ILE A CA 1
ATOM 650 C C . ILE A 1 79 ? 19.836 4.948 -31.131 1.00 96.81 79 ILE A C 1
ATOM 652 O O . ILE A 1 79 ? 19.192 5.356 -30.165 1.00 96.81 79 ILE A O 1
ATOM 656 N N . LEU A 1 80 ? 19.268 4.289 -32.146 1.00 97.19 80 LEU A N 1
ATOM 657 C CA . LEU A 1 80 ? 17.830 4.040 -32.238 1.00 97.19 80 LEU A CA 1
ATOM 658 C C . LEU A 1 80 ? 17.354 3.165 -31.073 1.00 97.19 80 LEU A C 1
ATOM 660 O O . LEU A 1 80 ? 16.414 3.525 -30.365 1.00 97.19 80 LEU A O 1
ATOM 664 N N . TRP A 1 81 ? 18.030 2.041 -30.832 1.00 97.88 81 TRP A N 1
ATOM 665 C CA . TRP A 1 81 ? 17.651 1.103 -29.773 1.00 97.88 81 TRP A CA 1
ATOM 666 C C . TRP A 1 81 ? 17.874 1.659 -28.363 1.00 97.88 81 TRP A C 1
ATOM 668 O O . TRP A 1 81 ? 17.077 1.393 -27.458 1.00 97.88 81 TRP A O 1
ATOM 678 N N . SER A 1 82 ? 18.899 2.492 -28.175 1.00 96.75 82 SER A N 1
ATOM 679 C CA . SER A 1 82 ? 19.126 3.215 -26.917 1.00 96.75 82 SER A CA 1
ATOM 680 C C . SER A 1 82 ? 18.021 4.239 -26.655 1.00 96.75 82 SER A C 1
ATOM 682 O O . SER A 1 82 ? 17.516 4.326 -25.537 1.00 96.75 82 SER A O 1
ATOM 684 N N . PHE A 1 83 ? 17.587 4.967 -27.688 1.00 98.00 83 PHE A N 1
ATOM 685 C CA . PHE A 1 83 ? 16.475 5.913 -27.584 1.00 98.00 83 PHE A CA 1
ATOM 686 C C . PHE A 1 83 ? 15.153 5.210 -27.242 1.00 98.00 83 PHE A C 1
ATOM 688 O O . PHE A 1 83 ? 14.448 5.629 -26.324 1.00 98.00 83 PHE A O 1
ATOM 695 N N . ILE A 1 84 ? 14.852 4.089 -27.905 1.00 97.88 84 ILE A N 1
ATOM 696 C CA . ILE A 1 84 ? 13.682 3.254 -27.586 1.00 97.88 84 ILE A CA 1
ATOM 697 C C . ILE A 1 84 ? 13.746 2.758 -26.132 1.00 97.88 84 ILE A C 1
ATOM 699 O O . ILE A 1 84 ? 12.753 2.835 -25.407 1.00 97.88 84 ILE A O 1
ATOM 703 N N . SER A 1 85 ? 14.916 2.304 -25.673 1.00 97.88 85 SER A N 1
ATOM 704 C CA . SER A 1 85 ? 15.111 1.863 -24.285 1.00 97.88 85 SER A CA 1
ATOM 705 C C . SER A 1 85 ? 14.848 2.993 -23.285 1.00 97.88 85 SER A C 1
ATOM 707 O O . SER A 1 85 ? 14.159 2.786 -22.287 1.00 97.88 85 SER A O 1
ATOM 709 N N . ALA A 1 86 ? 15.328 4.208 -23.572 1.00 98.00 86 ALA A N 1
ATOM 710 C CA . ALA A 1 86 ? 15.078 5.381 -22.738 1.00 98.00 86 ALA A CA 1
ATOM 711 C C . ALA A 1 86 ? 13.577 5.703 -22.627 1.00 98.00 86 ALA A C 1
ATOM 713 O O . ALA A 1 86 ? 13.097 5.988 -21.529 1.00 98.00 86 ALA A O 1
ATOM 714 N N . ILE A 1 87 ? 12.813 5.586 -23.721 1.00 98.06 87 ILE A N 1
ATOM 715 C CA . ILE A 1 87 ? 11.351 5.757 -23.696 1.00 98.06 87 ILE A CA 1
ATOM 716 C C . ILE A 1 87 ? 10.701 4.740 -22.750 1.00 98.06 87 ILE A C 1
ATOM 718 O O . ILE A 1 87 ? 9.897 5.128 -21.902 1.00 98.06 87 ILE A O 1
ATOM 722 N N . PHE A 1 88 ? 11.055 3.454 -22.842 1.00 97.94 88 PHE A N 1
ATOM 723 C CA . PHE A 1 88 ? 10.481 2.432 -21.959 1.00 97.94 88 PHE A CA 1
ATOM 724 C C . PHE A 1 88 ? 10.852 2.637 -20.488 1.00 97.94 88 PHE A C 1
ATOM 726 O O . PHE A 1 88 ? 10.006 2.420 -19.620 1.00 97.94 88 PHE A O 1
ATOM 733 N N . ILE A 1 89 ? 12.066 3.114 -20.197 1.00 97.56 89 ILE A N 1
ATOM 734 C CA . ILE A 1 89 ? 12.463 3.505 -18.837 1.00 97.56 89 ILE A CA 1
ATOM 735 C C . ILE A 1 89 ? 11.582 4.653 -18.335 1.00 97.56 89 ILE A C 1
ATOM 737 O O . ILE A 1 89 ? 11.051 4.573 -17.229 1.00 97.56 89 ILE A O 1
ATOM 741 N N . ILE A 1 90 ? 11.362 5.692 -19.145 1.00 97.31 90 ILE A N 1
ATOM 742 C CA . ILE A 1 90 ? 10.496 6.821 -18.774 1.00 97.31 90 ILE A CA 1
ATOM 743 C C . ILE A 1 90 ? 9.055 6.347 -18.529 1.00 97.31 90 ILE A C 1
ATOM 745 O O . ILE A 1 90 ? 8.455 6.737 -17.530 1.00 97.31 90 ILE A O 1
ATOM 749 N N . LEU A 1 91 ? 8.507 5.470 -19.378 1.00 95.94 91 LEU A N 1
ATOM 750 C CA . LEU A 1 91 ? 7.164 4.900 -19.197 1.00 95.94 91 LEU A CA 1
ATOM 751 C C . LEU A 1 91 ? 7.053 4.036 -17.932 1.00 95.94 91 LEU A C 1
ATOM 753 O O . LEU A 1 91 ? 6.035 4.081 -17.235 1.00 95.94 91 LEU A O 1
ATOM 757 N N . PHE A 1 92 ? 8.097 3.267 -17.614 1.00 94.25 92 PHE A N 1
ATOM 758 C CA . PHE A 1 92 ? 8.172 2.500 -16.374 1.00 94.25 92 PHE A CA 1
ATOM 759 C C . PHE A 1 92 ? 8.178 3.429 -15.154 1.00 94.25 92 PHE A C 1
ATOM 761 O O . PHE A 1 92 ? 7.358 3.265 -14.248 1.00 94.25 92 PHE A O 1
ATOM 768 N N . CYS A 1 93 ? 9.050 4.443 -15.160 1.00 93.69 93 CYS A N 1
ATOM 769 C CA . CYS A 1 93 ? 9.137 5.446 -14.102 1.00 93.69 93 CYS A CA 1
ATOM 770 C C . CYS A 1 93 ? 7.814 6.197 -13.928 1.00 93.69 93 CYS A C 1
ATOM 772 O O . CYS A 1 93 ? 7.351 6.353 -12.801 1.00 93.69 93 CYS A O 1
ATOM 774 N N . LEU A 1 94 ? 7.164 6.600 -15.023 1.00 93.00 94 LEU A N 1
ATOM 775 C CA . LEU A 1 94 ? 5.869 7.277 -14.991 1.00 93.00 94 LEU A CA 1
ATOM 776 C C . LEU A 1 94 ? 4.797 6.406 -14.321 1.00 93.00 94 LEU A C 1
ATOM 778 O O . LEU A 1 94 ? 4.109 6.868 -13.412 1.00 93.00 94 LEU A O 1
ATOM 782 N N . ALA A 1 95 ? 4.681 5.136 -14.717 1.00 89.19 95 ALA A N 1
ATOM 783 C CA . ALA A 1 95 ? 3.717 4.216 -14.113 1.00 89.19 95 ALA A CA 1
ATOM 784 C C . ALA A 1 95 ? 3.987 3.970 -12.622 1.00 89.19 95 ALA A C 1
ATOM 786 O O . ALA A 1 95 ? 3.051 3.931 -11.818 1.00 89.19 95 ALA A O 1
ATOM 787 N N . PHE A 1 96 ? 5.261 3.849 -12.243 1.00 88.00 96 PHE A N 1
ATOM 788 C CA . PHE A 1 96 ? 5.662 3.711 -10.848 1.00 88.00 96 PHE A CA 1
ATOM 789 C C . PHE A 1 96 ? 5.324 4.970 -10.032 1.00 88.00 96 PHE A C 1
ATOM 791 O O . PHE A 1 96 ? 4.681 4.868 -8.986 1.00 88.00 96 PHE A O 1
ATOM 798 N N . MET A 1 97 ? 5.686 6.160 -10.525 1.00 88.25 97 MET A N 1
ATOM 799 C CA . MET A 1 97 ? 5.453 7.437 -9.841 1.00 88.25 97 MET A CA 1
ATOM 800 C C . MET A 1 97 ? 3.967 7.728 -9.640 1.00 88.25 97 MET A C 1
ATOM 802 O O . MET A 1 97 ? 3.567 8.106 -8.536 1.00 88.25 97 MET A O 1
ATOM 806 N N . LEU A 1 98 ? 3.141 7.522 -10.673 1.00 85.94 98 LEU A N 1
ATOM 807 C CA . LEU A 1 98 ? 1.706 7.805 -10.599 1.00 85.94 98 LEU A CA 1
ATOM 808 C C . LEU A 1 98 ? 1.029 7.013 -9.478 1.00 85.94 98 LEU A C 1
ATOM 810 O O . LEU A 1 98 ? 0.225 7.554 -8.716 1.00 85.94 98 LEU A O 1
ATOM 814 N N . ARG A 1 99 ? 1.397 5.738 -9.337 1.00 83.31 99 ARG A N 1
ATOM 815 C CA . ARG A 1 99 ? 0.858 4.883 -8.285 1.00 83.31 99 ARG A CA 1
ATOM 816 C C . ARG A 1 99 ? 1.463 5.197 -6.916 1.00 83.31 99 ARG A C 1
ATOM 818 O O . ARG A 1 99 ? 0.721 5.393 -5.955 1.00 83.31 99 ARG A O 1
ATOM 825 N N . GLN A 1 100 ? 2.791 5.218 -6.815 1.00 80.25 100 GLN A N 1
ATOM 826 C CA . GLN A 1 100 ? 3.478 5.297 -5.527 1.00 80.25 100 GLN A CA 1
ATOM 827 C C . GLN A 1 100 ? 3.267 6.655 -4.856 1.00 80.25 100 GLN A C 1
ATOM 829 O O . GLN A 1 100 ? 3.064 6.716 -3.647 1.00 80.25 100 GLN A O 1
ATOM 834 N N . HIS A 1 101 ? 3.302 7.745 -5.623 1.00 76.88 101 HIS A N 1
ATOM 835 C CA . HIS A 1 101 ? 3.288 9.081 -5.041 1.00 76.88 101 HIS A CA 1
ATOM 836 C C . HIS A 1 101 ? 1.869 9.584 -4.770 1.00 76.88 101 HIS A C 1
ATOM 838 O O . HIS A 1 101 ? 1.568 10.001 -3.653 1.00 76.88 101 HIS A O 1
ATOM 844 N N . TYR A 1 102 ? 0.971 9.514 -5.754 1.00 80.75 102 TYR A N 1
ATOM 845 C CA . TYR A 1 102 ? -0.355 10.120 -5.611 1.00 80.75 102 TYR A CA 1
ATOM 846 C C . TYR A 1 102 ? -1.344 9.199 -4.898 1.00 80.75 102 TYR A C 1
ATOM 848 O O . TYR A 1 102 ? -1.997 9.619 -3.940 1.00 80.75 102 TYR A O 1
ATOM 856 N N . ALA A 1 103 ? -1.438 7.936 -5.325 1.00 86.38 103 ALA A N 1
ATOM 857 C CA . ALA A 1 103 ? -2.457 7.032 -4.800 1.00 86.38 103 ALA A CA 1
ATOM 858 C C . ALA A 1 103 ? -2.173 6.625 -3.347 1.00 86.38 103 ALA A C 1
ATOM 860 O O . ALA A 1 103 ? -3.061 6.742 -2.504 1.00 86.38 103 ALA A O 1
ATOM 861 N N . LEU A 1 104 ? -0.941 6.209 -3.023 1.00 87.56 104 LEU A N 1
ATOM 862 C CA . LEU A 1 104 ? -0.613 5.784 -1.655 1.00 87.56 104 LEU A CA 1
ATOM 863 C C . LEU A 1 104 ? -0.690 6.935 -0.653 1.00 87.56 104 LEU A C 1
ATOM 865 O O . LEU A 1 104 ? -1.224 6.745 0.437 1.00 87.56 104 LEU A O 1
ATOM 869 N N . THR A 1 105 ? -0.225 8.133 -1.015 1.00 89.75 105 THR A N 1
ATOM 870 C CA . THR A 1 105 ? -0.301 9.301 -0.124 1.00 89.75 105 THR A CA 1
ATOM 871 C C . THR A 1 105 ? -1.750 9.644 0.209 1.00 89.75 105 THR A C 1
ATOM 873 O O . THR A 1 105 ? -2.090 9.826 1.380 1.00 89.75 105 THR A O 1
ATOM 876 N N . LEU A 1 106 ? -2.630 9.679 -0.798 1.00 91.50 106 LEU A N 1
ATOM 877 C CA . LEU A 1 106 ? -4.051 9.941 -0.584 1.00 91.50 106 LEU A CA 1
ATOM 878 C C . LEU A 1 106 ? -4.709 8.835 0.253 1.00 91.50 106 LEU A C 1
ATOM 880 O O . LEU A 1 106 ? -5.394 9.136 1.228 1.00 91.50 106 LEU A O 1
ATOM 884 N N . GLN A 1 107 ? -4.459 7.564 -0.074 1.00 91.44 107 GLN A N 1
ATOM 885 C CA . GLN A 1 107 ? -4.997 6.431 0.682 1.00 91.44 107 GLN A CA 1
ATOM 886 C C . GLN A 1 107 ? -4.531 6.438 2.140 1.00 91.44 107 GLN A C 1
ATOM 888 O O . GLN A 1 107 ? -5.332 6.195 3.035 1.00 91.44 107 GLN A O 1
ATOM 893 N N . ASN A 1 108 ? -3.261 6.746 2.408 1.00 93.19 108 ASN A N 1
ATOM 894 C CA . ASN A 1 108 ? -2.726 6.810 3.767 1.00 93.19 108 ASN A CA 1
ATOM 895 C C . ASN A 1 108 ? -3.389 7.929 4.583 1.00 93.19 108 ASN A C 1
ATOM 897 O O . ASN A 1 108 ? -3.704 7.726 5.755 1.00 93.19 108 ASN A O 1
ATOM 901 N N . ARG A 1 109 ? -3.664 9.086 3.963 1.00 94.19 109 ARG A N 1
ATOM 902 C CA . ARG A 1 109 ? -4.431 10.170 4.600 1.00 94.19 109 ARG A CA 1
ATOM 903 C C . ARG A 1 109 ? -5.868 9.746 4.902 1.00 94.19 109 ARG A C 1
ATOM 905 O O . ARG A 1 109 ? -6.342 9.996 6.004 1.00 94.19 109 ARG A O 1
ATOM 912 N N . ILE A 1 110 ? -6.535 9.080 3.959 1.00 95.06 110 ILE A N 1
ATOM 913 C CA . ILE A 1 110 ? -7.902 8.571 4.150 1.00 95.06 110 ILE A CA 1
ATOM 914 C C . ILE A 1 110 ? -7.941 7.537 5.280 1.00 95.06 110 ILE A C 1
ATOM 916 O O . ILE A 1 110 ? -8.809 7.630 6.138 1.00 95.06 110 ILE A O 1
ATOM 920 N N . VAL A 1 111 ? -6.981 6.608 5.338 1.00 95.00 111 VAL A N 1
ATOM 921 C CA . VAL A 1 111 ? -6.914 5.596 6.407 1.00 95.00 111 VAL A CA 1
ATOM 922 C C . VAL A 1 111 ? -6.741 6.240 7.783 1.00 95.00 111 VAL A C 1
ATOM 924 O O . VAL A 1 111 ? -7.435 5.840 8.714 1.00 95.00 111 VAL A O 1
ATOM 927 N N . ARG A 1 112 ? -5.874 7.255 7.929 1.00 96.19 112 ARG A N 1
ATOM 928 C CA . ARG A 1 112 ? -5.752 7.992 9.202 1.00 96.19 112 ARG A CA 1
ATOM 929 C C . ARG A 1 112 ? -7.064 8.666 9.590 1.00 96.19 112 ARG A C 1
ATOM 931 O O . ARG A 1 112 ? -7.494 8.533 10.728 1.00 96.19 112 ARG A O 1
ATOM 938 N N . LEU A 1 113 ? -7.715 9.355 8.651 1.00 96.88 113 LEU A N 1
ATOM 939 C CA . LEU A 1 113 ? -8.997 10.020 8.907 1.00 96.88 113 LEU A CA 1
ATOM 940 C C . LEU A 1 113 ? -10.096 9.024 9.292 1.00 96.88 113 LEU A C 1
ATOM 942 O O . LEU A 1 113 ? -10.839 9.271 10.238 1.00 96.88 113 LEU A O 1
ATOM 946 N N . GLU A 1 114 ? -10.171 7.887 8.599 1.00 96.19 114 GLU A N 1
ATOM 947 C CA . GLU A 1 114 ? -11.111 6.817 8.924 1.00 96.19 114 GLU A CA 1
ATOM 948 C C . GLU A 1 114 ? -10.855 6.276 10.334 1.00 96.19 114 GLU A C 1
ATOM 950 O O . GLU A 1 114 ? -11.792 6.134 11.113 1.00 96.19 114 GLU A O 1
ATOM 955 N N . LEU A 1 115 ? -9.597 6.002 10.686 1.00 96.94 115 LEU A N 1
ATOM 956 C CA . LEU A 1 115 ? -9.237 5.504 12.013 1.00 96.94 115 LEU A CA 1
ATOM 957 C C . LEU A 1 115 ? -9.536 6.512 13.118 1.00 96.94 115 LEU A C 1
ATOM 959 O O . LEU A 1 115 ? -10.126 6.124 14.121 1.00 96.94 115 LEU A O 1
ATOM 963 N N . ARG A 1 116 ? -9.196 7.791 12.927 1.00 97.44 116 ARG A N 1
ATOM 964 C CA . ARG A 1 116 ? -9.525 8.871 13.872 1.00 97.44 116 ARG A CA 1
ATOM 965 C C . ARG A 1 116 ? -11.026 8.952 14.112 1.00 97.44 116 ARG A C 1
ATOM 967 O O . ARG A 1 116 ? -11.467 8.959 15.257 1.00 97.44 116 ARG A O 1
ATOM 974 N N . TYR A 1 117 ? -11.812 8.931 13.034 1.00 97.69 117 TYR A N 1
ATOM 975 C CA . TYR A 1 117 ? -13.269 8.944 13.119 1.00 97.69 117 TYR A CA 1
ATOM 976 C C . TYR A 1 117 ? -13.817 7.714 13.850 1.00 97.69 117 TYR A C 1
ATOM 978 O O . TYR A 1 117 ? -14.621 7.855 14.767 1.00 97.69 117 TYR A O 1
ATOM 986 N N . ARG A 1 118 ? -13.370 6.509 13.479 1.00 97.44 118 ARG A N 1
ATOM 987 C CA . ARG A 1 118 ? -13.835 5.256 14.093 1.00 97.44 118 ARG A CA 1
ATOM 988 C C . ARG A 1 118 ? -13.473 5.179 15.569 1.00 97.44 118 ARG A C 1
ATOM 990 O O . ARG A 1 118 ? -14.318 4.829 16.384 1.00 97.44 118 ARG A O 1
ATOM 997 N N . TYR A 1 119 ? -12.243 5.539 15.918 1.00 97.62 119 TYR A N 1
ATOM 998 C CA . TYR A 1 119 ? -11.790 5.551 17.303 1.00 97.62 119 TYR A CA 1
ATOM 999 C C . TYR A 1 119 ? -12.593 6.551 18.142 1.00 97.62 119 TYR A C 1
ATOM 1001 O O . TYR A 1 119 ? -13.055 6.196 19.225 1.00 97.62 119 TYR A O 1
ATOM 1009 N N . LEU A 1 120 ? -12.855 7.751 17.612 1.00 97.69 120 LEU A N 1
ATOM 1010 C CA . LEU A 1 120 ? -13.721 8.738 18.260 1.00 97.69 120 LEU A CA 1
ATOM 1011 C C . LEU A 1 120 ? -15.155 8.229 18.430 1.00 97.69 120 LEU A C 1
ATOM 1013 O O . LEU A 1 120 ? -15.735 8.395 19.498 1.00 97.69 120 LEU A O 1
ATOM 1017 N N . ALA A 1 121 ? -15.720 7.589 17.406 1.00 97.25 121 ALA A N 1
ATOM 1018 C CA . ALA A 1 121 ? -17.083 7.067 17.445 1.00 97.25 121 ALA A CA 1
ATOM 1019 C C . ALA A 1 121 ? -17.260 5.932 18.468 1.00 97.25 121 ALA A C 1
ATOM 1021 O O . ALA A 1 121 ? -18.309 5.845 19.099 1.00 97.25 121 ALA A O 1
ATOM 1022 N N . VAL A 1 122 ? -16.247 5.075 18.637 1.00 96.62 122 VAL A N 1
ATOM 1023 C CA . VAL A 1 122 ? -16.296 3.933 19.566 1.00 96.62 122 VAL A CA 1
ATOM 1024 C C . VAL A 1 122 ? -15.965 4.348 21.001 1.00 96.62 122 VAL A C 1
ATOM 1026 O O . VAL A 1 122 ? -16.622 3.894 21.931 1.00 96.62 122 VAL A O 1
ATOM 1029 N N . THR A 1 123 ? -14.961 5.207 21.195 1.00 96.00 123 THR A N 1
ATOM 1030 C CA . THR A 1 123 ? -14.390 5.489 22.529 1.00 96.00 123 THR A CA 1
ATOM 1031 C C . THR A 1 123 ? -14.777 6.853 23.100 1.00 96.00 123 THR A C 1
ATOM 1033 O O . THR A 1 123 ? -14.572 7.108 24.287 1.00 96.00 123 THR A O 1
ATOM 1036 N N . GLY A 1 124 ? -15.266 7.771 22.260 1.00 96.62 124 GLY A N 1
ATOM 1037 C CA . GLY A 1 124 ? -15.455 9.182 22.604 1.00 96.62 124 GLY A CA 1
ATOM 1038 C C . GLY A 1 124 ? -14.154 9.987 22.742 1.00 96.62 124 GLY A C 1
ATOM 1039 O O . GLY A 1 124 ? -14.210 11.181 23.032 1.00 96.62 124 GLY A O 1
ATOM 1040 N N . LYS A 1 125 ? -12.984 9.369 22.529 1.00 95.81 125 LYS A N 1
ATOM 1041 C CA . LYS A 1 125 ? -11.657 9.993 22.651 1.00 95.81 125 LYS A CA 1
ATOM 1042 C C . LYS A 1 125 ? -11.069 10.280 21.273 1.00 95.81 125 LYS A C 1
ATOM 1044 O O . LYS A 1 125 ? -11.350 9.576 20.305 1.00 95.81 125 LYS A O 1
ATOM 1049 N N . LYS A 1 126 ? -10.213 11.294 21.175 1.00 96.81 126 LYS A N 1
ATOM 1050 C CA . LYS A 1 126 ? -9.498 11.595 19.931 1.00 96.81 126 LYS A CA 1
ATOM 1051 C C . LYS A 1 126 ? -8.338 10.619 19.767 1.00 96.81 126 LYS A C 1
ATOM 1053 O O . LYS A 1 126 ? -7.597 10.372 20.714 1.00 96.81 126 LYS A O 1
ATOM 1058 N N . LEU A 1 127 ? -8.183 10.047 18.572 1.00 96.81 127 LEU A N 1
ATOM 1059 C CA . LEU A 1 127 ? -7.032 9.181 18.289 1.00 96.81 127 LEU A CA 1
A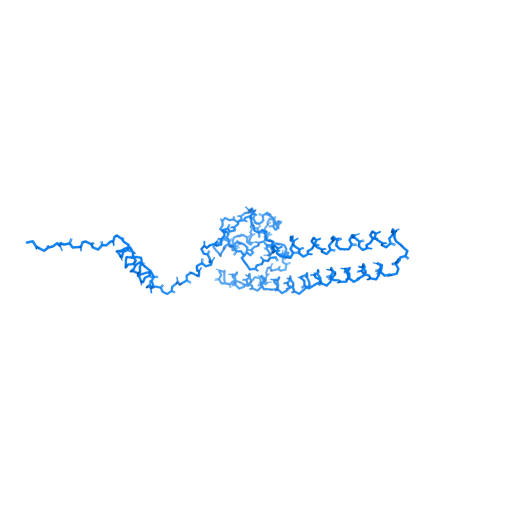TOM 1060 C C . LEU A 1 127 ? -5.748 10.011 18.251 1.00 96.81 127 LEU A C 1
ATOM 1062 O O . LEU A 1 127 ? -4.693 9.523 18.630 1.00 96.81 127 LEU A O 1
ATOM 1066 N N . GLU A 1 128 ? -5.865 11.273 17.843 1.00 95.62 128 GLU A N 1
ATOM 1067 C CA . GLU A 1 128 ? -4.787 12.251 17.755 1.00 95.62 128 GLU A CA 1
ATOM 1068 C C . GLU A 1 128 ? -4.006 12.400 19.070 1.00 95.62 128 GLU A C 1
ATOM 1070 O O . GLU A 1 128 ? -2.806 12.648 19.024 1.00 95.62 128 GLU A O 1
ATOM 1075 N N . ASP A 1 129 ? -4.647 12.176 20.223 1.00 95.31 129 ASP A N 1
ATOM 1076 C CA . ASP A 1 129 ? -4.010 12.264 21.545 1.00 95.31 129 ASP A CA 1
ATOM 1077 C C . ASP A 1 129 ? -2.934 11.176 21.758 1.00 95.31 129 ASP A C 1
ATOM 1079 O O . ASP A 1 129 ? -2.030 11.332 22.579 1.00 95.31 129 ASP A O 1
ATOM 1083 N N . ILE A 1 130 ? -3.030 10.060 21.028 1.00 94.81 130 ILE A N 1
ATOM 1084 C CA . ILE A 1 130 ? -2.121 8.904 21.114 1.00 94.81 130 ILE A CA 1
ATOM 1085 C C . ILE A 1 130 ? -1.489 8.535 19.766 1.00 94.81 130 ILE A C 1
ATOM 1087 O O . ILE A 1 130 ? -0.667 7.623 19.700 1.00 94.81 130 ILE A O 1
ATOM 1091 N N . GLU A 1 131 ? -1.857 9.218 18.682 1.00 93.88 131 GLU A N 1
ATOM 1092 C CA . GLU A 1 131 ? -1.448 8.866 17.321 1.00 93.88 131 GLU A CA 1
ATOM 1093 C C . GLU A 1 131 ? 0.063 8.983 17.121 1.00 93.88 131 GLU A C 1
ATOM 1095 O O . GLU A 1 131 ? 0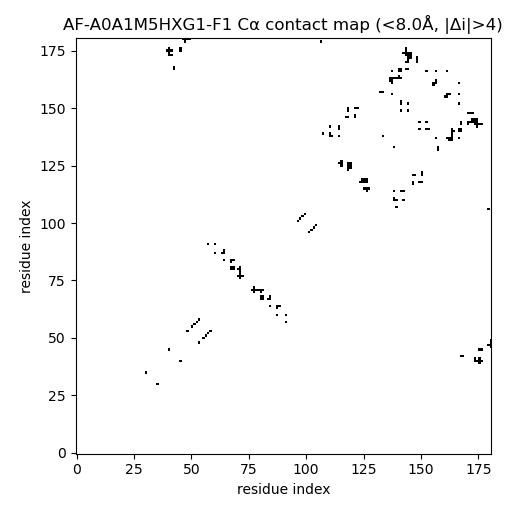.639 8.150 16.433 1.00 93.88 131 GLU A O 1
ATOM 1100 N N . GLU A 1 132 ? 0.723 9.949 17.766 1.00 93.25 132 GLU A N 1
ATOM 1101 C CA . GLU A 1 132 ? 2.184 10.121 17.690 1.00 93.25 132 GLU A CA 1
ATOM 1102 C C . GLU A 1 132 ? 2.966 8.952 18.313 1.00 93.25 132 GLU A C 1
ATOM 1104 O O . GLU A 1 132 ? 4.138 8.748 18.002 1.00 93.25 132 GLU A O 1
ATOM 1109 N N . GLN A 1 133 ? 2.318 8.159 19.172 1.00 94.75 133 GLN A N 1
ATOM 1110 C CA . GLN A 1 133 ? 2.901 6.952 19.766 1.00 94.75 133 GLN A CA 1
ATOM 1111 C C . GLN A 1 133 ? 2.779 5.735 18.835 1.00 94.75 133 GLN A C 1
ATOM 1113 O O . GLN A 1 133 ? 3.398 4.700 19.087 1.00 94.75 133 GLN A O 1
ATOM 1118 N N . LEU A 1 134 ? 1.980 5.847 17.768 1.00 95.62 134 LEU A N 1
ATOM 1119 C CA . LEU A 1 134 ? 1.745 4.802 16.781 1.00 95.62 134 LEU A CA 1
ATOM 1120 C C . LEU A 1 134 ? 2.512 5.114 15.495 1.00 95.62 134 LEU A C 1
ATOM 1122 O O . LEU A 1 134 ? 2.467 6.220 14.964 1.00 95.62 134 LEU A O 1
ATOM 1126 N N . ASN A 1 135 ? 3.180 4.111 14.937 1.00 94.69 135 ASN A N 1
ATOM 1127 C CA . ASN A 1 135 ? 3.791 4.248 13.617 1.00 94.69 135 ASN A CA 1
ATOM 1128 C C . ASN A 1 135 ? 2.787 3.962 12.483 1.00 94.69 135 ASN A C 1
ATOM 1130 O O . ASN A 1 135 ? 1.731 3.354 12.680 1.00 94.69 135 ASN A O 1
ATOM 1134 N N . ASP A 1 136 ? 3.146 4.373 11.265 1.00 94.44 136 ASP A N 1
ATOM 1135 C CA . ASP A 1 136 ? 2.315 4.204 10.066 1.00 94.44 136 ASP A CA 1
ATOM 1136 C C . ASP A 1 136 ? 1.912 2.740 9.826 1.00 94.44 136 ASP A C 1
ATOM 1138 O O . ASP A 1 136 ? 0.754 2.463 9.511 1.00 94.44 136 ASP A O 1
ATOM 1142 N N . ASP A 1 137 ? 2.822 1.788 10.041 1.00 94.81 137 ASP A N 1
ATOM 1143 C CA . ASP A 1 137 ? 2.542 0.360 9.855 1.00 94.81 137 ASP A CA 1
ATOM 1144 C C . ASP A 1 137 ? 1.508 -0.170 10.859 1.00 94.81 137 ASP A C 1
ATOM 1146 O O . ASP A 1 137 ? 0.659 -0.995 10.502 1.00 94.81 137 ASP A O 1
ATOM 1150 N N . GLN A 1 138 ? 1.554 0.301 12.108 1.00 97.25 138 GLN A N 1
ATOM 1151 C CA . GLN A 1 138 ? 0.575 -0.020 13.146 1.00 97.25 138 GLN A CA 1
ATOM 1152 C C . GLN A 1 138 ? -0.790 0.572 12.800 1.00 97.25 138 GLN A C 1
ATOM 1154 O O . GLN A 1 138 ? -1.787 -0.152 12.817 1.00 97.25 138 GLN A O 1
ATOM 1159 N N . LEU A 1 139 ? -0.840 1.846 12.401 1.00 96.38 139 LEU A N 1
ATOM 1160 C CA . LEU A 1 139 ? -2.072 2.497 11.948 1.00 96.38 139 LEU A CA 1
ATOM 1161 C C . LEU A 1 139 ? -2.680 1.742 10.755 1.00 96.38 139 LEU A C 1
ATOM 1163 O O . LEU A 1 139 ? -3.853 1.367 10.772 1.00 96.38 139 LEU A O 1
ATOM 1167 N N . PHE A 1 140 ? -1.884 1.412 9.737 1.00 95.12 140 PHE A N 1
ATOM 1168 C CA . PHE A 1 140 ? -2.372 0.673 8.569 1.00 95.12 140 PHE A CA 1
ATOM 1169 C C . PHE A 1 140 ? -2.764 -0.775 8.880 1.00 95.12 140 PHE A C 1
ATOM 1171 O O . PHE A 1 140 ? -3.547 -1.365 8.134 1.00 95.12 140 PHE A O 1
ATOM 1178 N N . ALA A 1 141 ? -2.258 -1.368 9.961 1.00 96.69 141 ALA A N 1
ATOM 1179 C CA . ALA A 1 141 ? -2.733 -2.658 10.445 1.00 96.69 141 ALA A CA 1
ATOM 1180 C C . ALA A 1 141 ? -4.084 -2.536 11.167 1.00 96.69 141 ALA A C 1
ATOM 1182 O O . ALA A 1 141 ? -4.998 -3.306 10.869 1.00 96.69 141 ALA A O 1
ATOM 1183 N N . LEU A 1 142 ? -4.236 -1.539 12.045 1.00 97.00 142 LEU A N 1
ATOM 1184 C CA . LEU A 1 142 ? -5.446 -1.300 12.842 1.00 97.00 142 LEU A CA 1
ATOM 1185 C C . LEU A 1 142 ? -6.695 -1.052 11.992 1.00 97.00 142 LEU A C 1
ATOM 1187 O O . LEU A 1 142 ? -7.803 -1.367 12.419 1.00 97.00 142 LEU A O 1
ATOM 1191 N N . ARG A 1 143 ? -6.547 -0.561 10.756 1.00 95.69 143 ARG A N 1
ATOM 1192 C CA . ARG A 1 143 ? -7.687 -0.371 9.840 1.00 95.69 143 ARG A CA 1
ATOM 1193 C C . ARG A 1 143 ? -8.504 -1.649 9.608 1.00 95.69 143 ARG A C 1
ATOM 1195 O O . ARG A 1 143 ? -9.701 -1.557 9.350 1.00 95.69 143 ARG A O 1
ATOM 1202 N N . PHE A 1 144 ? -7.860 -2.816 9.704 1.00 96.56 144 PHE A N 1
ATOM 1203 C CA . PHE A 1 144 ? -8.488 -4.119 9.501 1.00 96.56 144 PHE A CA 1
ATOM 1204 C C . PHE A 1 144 ? -9.215 -4.643 10.746 1.00 96.56 144 PHE A C 1
ATOM 1206 O O . PHE A 1 144 ? -9.923 -5.640 10.639 1.00 96.56 144 PHE A O 1
ATOM 1213 N N . ALA A 1 145 ? -9.053 -4.018 11.913 1.00 96.88 145 ALA A N 1
ATOM 1214 C CA . ALA A 1 145 ? -9.782 -4.399 13.120 1.00 96.88 145 ALA A CA 1
ATOM 1215 C C . ALA A 1 145 ? -11.237 -3.928 13.020 1.00 96.88 145 ALA A C 1
ATOM 1217 O O . ALA A 1 145 ? -11.486 -2.842 12.486 1.00 96.88 145 ALA A O 1
ATOM 1218 N N . ALA A 1 146 ? -12.200 -4.705 13.515 1.00 95.88 146 ALA A N 1
ATOM 1219 C CA . ALA A 1 146 ? -13.582 -4.241 13.647 1.00 95.88 146 ALA A CA 1
ATOM 1220 C C . ALA A 1 146 ? -13.727 -3.225 14.791 1.00 95.88 146 ALA A C 1
ATOM 1222 O O . ALA A 1 146 ? -12.906 -3.170 15.701 1.00 95.88 146 ALA A O 1
ATOM 1223 N N . ASP A 1 147 ? -14.802 -2.434 14.763 1.00 96.31 147 ASP A N 1
ATOM 1224 C CA . ASP A 1 147 ? -15.061 -1.398 15.775 1.00 96.31 147 ASP A CA 1
ATOM 1225 C C . ASP A 1 147 ? -15.163 -1.974 17.198 1.00 96.31 147 ASP A C 1
ATOM 1227 O O . ASP A 1 147 ? -14.706 -1.345 18.145 1.00 96.31 147 ASP A O 1
ATOM 1231 N N . ILE A 1 148 ? -15.673 -3.205 17.335 1.00 95.56 148 ILE A N 1
ATOM 1232 C CA . ILE A 1 148 ? -15.848 -3.899 18.621 1.00 95.56 148 ILE A CA 1
ATOM 1233 C C . ILE A 1 148 ? -14.540 -4.256 19.341 1.00 95.56 148 ILE A C 1
ATOM 1235 O O . ILE A 1 148 ? -14.552 -4.405 20.556 1.00 95.56 148 ILE A O 1
ATOM 1239 N N . GLU A 1 149 ? -13.429 -4.405 18.617 1.00 96.00 149 GLU A N 1
ATOM 1240 C CA . GLU A 1 149 ? -12.121 -4.783 19.183 1.00 96.00 149 GLU A CA 1
ATOM 1241 C C . GLU A 1 149 ? -11.071 -3.668 19.026 1.00 96.00 149 GLU A C 1
ATOM 1243 O O . GLU A 1 149 ? -9.925 -3.825 19.444 1.00 96.00 149 GLU A O 1
ATOM 1248 N N . LEU A 1 150 ? -11.446 -2.529 18.426 1.00 97.00 150 LEU A N 1
ATOM 1249 C CA . LEU A 1 150 ? -10.515 -1.463 18.057 1.00 97.00 150 LEU A CA 1
ATOM 1250 C C . LEU A 1 150 ? -9.855 -0.807 19.279 1.00 97.00 150 LEU A C 1
ATOM 1252 O O . LEU A 1 150 ? -8.636 -0.656 19.284 1.00 97.00 150 LEU A O 1
ATOM 1256 N N . GLU A 1 151 ? -10.628 -0.423 20.304 1.00 96.12 151 GLU A N 1
ATOM 1257 C CA . GLU A 1 151 ? -10.076 0.233 21.504 1.00 96.12 151 GLU A CA 1
ATOM 1258 C C . GLU A 1 151 ? -9.102 -0.688 22.240 1.00 96.12 151 GLU A C 1
ATOM 1260 O O . GLU A 1 151 ? -7.974 -0.290 22.538 1.00 96.12 151 GLU A O 1
ATOM 1265 N N . GLU A 1 152 ? -9.507 -1.937 22.477 1.00 96.56 152 GLU A N 1
ATOM 1266 C CA . GLU A 1 152 ? -8.669 -2.921 23.159 1.00 96.56 152 GLU A CA 1
ATOM 1267 C C . GLU A 1 152 ? -7.371 -3.166 22.382 1.00 96.56 152 GLU A C 1
ATOM 1269 O O . GLU A 1 152 ? -6.281 -3.141 22.958 1.00 96.56 152 GLU A O 1
ATOM 1274 N N . LEU A 1 153 ? -7.464 -3.342 21.062 1.00 96.94 153 LEU A N 1
ATOM 1275 C CA . LEU A 1 153 ? -6.298 -3.602 20.230 1.00 96.94 153 LEU A CA 1
ATOM 1276 C C . LEU A 1 153 ? -5.336 -2.409 20.216 1.00 96.94 153 LEU A C 1
ATOM 1278 O O . LEU A 1 153 ? -4.130 -2.614 20.328 1.00 96.94 153 LEU A O 1
ATOM 1282 N N . VAL A 1 154 ? -5.839 -1.172 20.160 1.00 96.88 154 VAL A N 1
ATOM 1283 C CA . VAL A 1 154 ? -5.007 0.040 20.278 1.00 96.88 154 VAL A CA 1
ATOM 1284 C C . VAL A 1 154 ? -4.252 0.058 21.610 1.00 96.88 154 VAL A C 1
ATOM 1286 O O . VAL A 1 154 ? -3.037 0.254 21.616 1.00 96.88 154 VAL A O 1
ATOM 1289 N N . GLN A 1 155 ? -4.920 -0.231 22.730 1.00 95.75 155 GLN A N 1
ATOM 1290 C CA . GLN A 1 155 ? -4.265 -0.290 24.044 1.00 95.75 155 GLN A CA 1
ATOM 1291 C C . GLN A 1 155 ? -3.187 -1.380 24.109 1.00 95.75 155 GLN A C 1
ATOM 1293 O O . GLN A 1 155 ? -2.099 -1.167 24.655 1.00 95.75 155 GLN A O 1
ATOM 1298 N N . GLN A 1 156 ? -3.445 -2.543 23.505 1.00 96.31 156 GLN A N 1
ATOM 1299 C CA . GLN A 1 156 ? -2.448 -3.607 23.407 1.00 96.31 156 GLN A CA 1
ATOM 1300 C C . GLN A 1 156 ? -1.238 -3.189 22.565 1.00 96.31 156 GLN A C 1
ATOM 1302 O O . GLN A 1 156 ? -0.111 -3.534 22.923 1.00 96.31 156 GLN A O 1
ATOM 1307 N N . VAL A 1 157 ? -1.448 -2.447 21.474 1.00 96.62 157 VAL A N 1
ATOM 1308 C CA . VAL A 1 157 ? -0.363 -1.921 20.633 1.00 96.62 157 VAL A CA 1
ATOM 1309 C C . VAL A 1 157 ? 0.499 -0.940 21.411 1.00 96.62 157 VAL A C 1
ATOM 1311 O O . VAL A 1 157 ? 1.716 -1.100 21.394 1.00 96.62 157 VAL A O 1
ATOM 1314 N N . LEU A 1 158 ? -0.110 0.000 22.137 1.00 95.31 158 LEU A N 1
ATOM 1315 C CA . LEU A 1 158 ? 0.614 0.971 22.960 1.00 95.31 158 LEU A CA 1
ATOM 1316 C C . LEU A 1 158 ? 1.416 0.289 24.077 1.00 95.31 158 LEU A C 1
ATOM 1318 O O . LEU A 1 158 ? 2.576 0.616 24.302 1.00 95.31 158 LEU A O 1
ATOM 1322 N N . THR A 1 159 ? 0.830 -0.712 24.739 1.00 95.62 159 THR A N 1
ATOM 1323 C CA . THR A 1 159 ? 1.473 -1.390 25.878 1.00 95.62 159 THR A CA 1
ATOM 1324 C C . THR A 1 159 ? 2.585 -2.346 25.443 1.00 95.62 159 THR A C 1
ATOM 1326 O O . THR A 1 159 ? 3.634 -2.426 26.077 1.00 95.62 159 THR A O 1
ATOM 1329 N N . LYS A 1 160 ? 2.351 -3.127 24.381 1.00 94.81 160 LYS A N 1
ATOM 1330 C CA . LYS A 1 160 ? 3.243 -4.222 23.956 1.00 94.81 160 LYS A CA 1
ATOM 1331 C C . LYS A 1 160 ? 4.132 -3.854 22.767 1.00 94.81 160 LYS A C 1
ATOM 1333 O O . LYS A 1 160 ? 4.907 -4.701 22.326 1.00 94.81 160 LYS A O 1
ATOM 1338 N N . ASN A 1 161 ? 3.986 -2.645 22.223 1.00 93.12 161 ASN A N 1
ATOM 1339 C CA . ASN A 1 161 ? 4.653 -2.168 21.011 1.00 93.12 161 ASN A CA 1
ATOM 1340 C C . ASN A 1 161 ? 4.606 -3.203 19.868 1.00 93.12 161 ASN A C 1
ATOM 1342 O O . ASN A 1 161 ? 5.625 -3.690 19.368 1.00 93.12 161 ASN A O 1
ATOM 1346 N N . LEU A 1 162 ? 3.391 -3.629 19.510 1.00 95.06 162 LEU A N 1
ATOM 1347 C CA . LEU A 1 162 ? 3.194 -4.674 18.504 1.00 95.06 162 LEU A CA 1
ATOM 1348 C C . LEU A 1 162 ? 3.566 -4.165 17.107 1.00 95.06 162 LEU A C 1
ATOM 1350 O O . LEU A 1 162 ? 3.209 -3.055 16.726 1.00 95.06 162 LEU A O 1
ATOM 1354 N N . SER A 1 163 ? 4.224 -4.998 16.300 1.00 96.12 163 SER A N 1
ATOM 1355 C CA . SER A 1 163 ? 4.431 -4.689 14.882 1.00 96.12 163 SER A CA 1
ATOM 1356 C C . SER A 1 163 ? 3.123 -4.806 14.094 1.00 96.12 163 SER A C 1
ATOM 1358 O O . SER A 1 163 ? 2.245 -5.591 14.460 1.00 96.12 163 SER A O 1
ATOM 1360 N N . GLY A 1 164 ? 3.012 -4.098 12.964 1.00 95.31 164 GLY A N 1
ATOM 1361 C CA . GLY A 1 164 ? 1.828 -4.159 12.094 1.00 95.31 164 GLY A CA 1
ATOM 1362 C C . GLY A 1 164 ? 1.431 -5.586 11.691 1.00 95.31 164 GLY A C 1
ATOM 1363 O O . GLY A 1 164 ? 0.251 -5.922 11.651 1.00 95.31 164 GLY A O 1
ATOM 1364 N N . ASP A 1 165 ? 2.404 -6.472 11.467 1.00 96.06 165 ASP A N 1
ATOM 1365 C CA . ASP A 1 165 ? 2.135 -7.886 11.178 1.00 96.06 165 ASP A CA 1
ATOM 1366 C C . ASP A 1 165 ? 1.508 -8.634 12.368 1.00 96.06 165 ASP A C 1
ATOM 1368 O O . ASP A 1 165 ? 0.539 -9.377 12.199 1.00 96.06 165 ASP A O 1
ATOM 1372 N N . LYS A 1 166 ? 2.024 -8.405 13.584 1.00 96.56 166 LYS A N 1
ATOM 1373 C CA . LYS A 1 166 ? 1.477 -9.001 14.812 1.00 96.56 166 LYS A CA 1
ATOM 1374 C C . LYS A 1 166 ? 0.064 -8.497 15.093 1.00 96.56 166 LYS A C 1
ATOM 1376 O O . LYS A 1 166 ? -0.781 -9.309 15.450 1.00 96.56 166 LYS A O 1
ATOM 1381 N N . ILE A 1 167 ? -0.199 -7.209 14.856 1.00 97.12 167 ILE A N 1
ATOM 1382 C CA . ILE A 1 167 ? -1.541 -6.615 14.963 1.00 97.12 167 ILE A CA 1
ATOM 1383 C C . ILE A 1 167 ? -2.506 -7.330 14.026 1.00 97.12 167 ILE A C 1
ATOM 1385 O O . ILE A 1 167 ? -3.554 -7.796 14.456 1.00 97.12 167 ILE A O 1
ATOM 1389 N N . LYS A 1 168 ? -2.145 -7.487 12.746 1.00 96.50 168 LYS A N 1
ATOM 1390 C CA . LYS A 1 168 ? -3.027 -8.176 11.795 1.00 96.50 168 LYS A CA 1
ATOM 1391 C C . LYS A 1 168 ? -3.300 -9.629 12.203 1.00 96.50 168 LYS A C 1
ATOM 1393 O O . LYS A 1 168 ? -4.390 -10.130 11.961 1.00 96.50 168 LYS A O 1
ATOM 1398 N N . LYS A 1 169 ? -2.331 -10.310 12.818 1.00 96.19 169 LYS A N 1
ATOM 1399 C CA . LYS A 1 169 ? -2.506 -11.679 13.330 1.00 96.19 169 LYS A CA 1
ATOM 1400 C C . LYS A 1 169 ? -3.392 -11.764 14.575 1.00 96.19 169 LYS A C 1
ATOM 1402 O O . LYS A 1 169 ? -3.967 -12.823 14.798 1.00 96.19 169 LYS A O 1
ATOM 1407 N N . SER A 1 170 ? -3.487 -10.703 15.377 1.00 95.19 170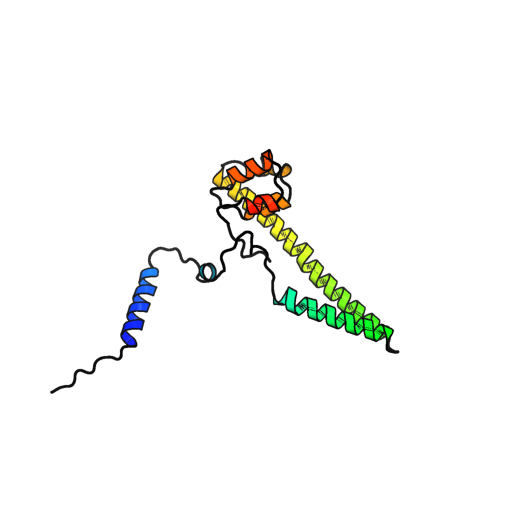 SER A N 1
ATOM 1408 C CA . SER A 1 170 ? -4.310 -10.677 16.594 1.00 95.19 170 SER A CA 1
ATOM 1409 C C . SER A 1 170 ? -5.766 -10.259 16.363 1.00 95.19 170 SER A C 1
ATOM 1411 O O . SER A 1 170 ? -6.568 -10.402 17.278 1.00 95.19 170 SER A O 1
ATOM 1413 N N . ILE A 1 171 ? -6.110 -9.758 15.171 1.00 96.44 171 ILE A N 1
ATOM 1414 C CA . ILE A 1 171 ? -7.482 -9.379 14.790 1.00 96.44 171 ILE A CA 1
ATOM 1415 C C . ILE A 1 171 ? -8.380 -10.619 14.775 1.00 96.44 171 ILE A C 1
ATOM 1417 O O . ILE A 1 171 ? -8.117 -11.563 14.023 1.00 96.44 171 ILE A O 1
ATOM 1421 N N . GLN A 1 172 ? -9.457 -10.597 15.561 1.00 94.62 172 GLN A N 1
ATOM 1422 C CA . GLN A 1 172 ? -10.459 -11.665 15.573 1.00 94.62 172 GLN A CA 1
ATOM 1423 C C . GLN A 1 172 ? -11.587 -11.367 14.582 1.00 94.62 172 GLN A C 1
ATOM 1425 O O . GLN A 1 172 ? -12.050 -12.265 13.875 1.00 94.62 172 GLN A O 1
ATOM 1430 N N . TYR A 1 173 ? -11.984 -10.097 14.469 1.00 94.06 173 TYR A N 1
ATOM 1431 C CA . TYR A 1 173 ? -13.091 -9.650 13.632 1.00 94.06 173 TYR A CA 1
ATOM 1432 C C . TYR A 1 173 ? -12.577 -8.784 12.481 1.00 94.06 173 TYR A C 1
ATOM 1434 O O . TYR A 1 173 ? -12.488 -7.561 12.553 1.00 94.06 173 TYR A O 1
ATOM 1442 N N . TRP A 1 174 ? -12.247 -9.441 11.370 1.00 94.75 174 TRP A N 1
ATOM 1443 C CA . TRP A 1 174 ? -11.601 -8.780 10.240 1.00 94.75 174 TRP A CA 1
ATOM 1444 C C . TRP A 1 174 ? -12.545 -7.860 9.448 1.00 94.75 174 TRP A C 1
ATOM 1446 O O . TRP A 1 174 ? -13.470 -8.312 8.766 1.00 94.75 174 TRP A O 1
ATOM 1456 N N . LYS A 1 175 ? -12.242 -6.561 9.437 1.00 93.06 175 LYS A N 1
ATOM 1457 C CA . LYS A 1 175 ? -12.834 -5.563 8.541 1.00 93.06 175 LYS A CA 1
ATOM 1458 C C . LYS A 1 175 ? -12.077 -5.545 7.212 1.00 93.06 175 LYS A C 1
ATOM 1460 O O . LYS A 1 175 ? -10.979 -5.007 7.114 1.00 93.06 175 LYS A O 1
ATOM 1465 N N . GLY A 1 176 ? -12.663 -6.135 6.171 1.00 89.00 176 GLY A N 1
ATOM 1466 C CA . GLY A 1 176 ? -12.066 -6.146 4.832 1.00 89.00 176 GLY A CA 1
ATOM 1467 C C . GLY A 1 176 ? -11.962 -4.750 4.206 1.00 89.00 176 GLY A C 1
ATOM 1468 O O . GLY A 1 176 ? -12.930 -3.992 4.219 1.00 89.00 176 GLY A O 1
ATOM 1469 N N . ASP A 1 177 ? -10.810 -4.450 3.611 1.00 88.81 177 ASP A N 1
ATOM 1470 C CA . ASP A 1 177 ? -10.585 -3.296 2.744 1.00 88.81 177 ASP A CA 1
ATOM 1471 C C . ASP A 1 177 ? -10.534 -3.758 1.282 1.00 88.81 177 ASP A C 1
ATOM 1473 O O . ASP A 1 177 ? -9.531 -4.287 0.789 1.00 88.81 177 ASP A O 1
ATOM 1477 N N . TYR A 1 178 ? -11.659 -3.566 0.599 1.00 86.12 178 TYR A N 1
ATOM 1478 C CA . TYR A 1 178 ? -11.866 -3.980 -0.786 1.00 86.12 178 TYR A CA 1
ATOM 1479 C C . TYR A 1 178 ? -11.628 -2.860 -1.798 1.00 86.12 178 TYR A C 1
ATOM 1481 O O . TYR A 1 178 ? -11.864 -3.074 -2.985 1.00 86.12 178 TYR A O 1
ATOM 1489 N N . GLU A 1 179 ? -11.180 -1.683 -1.367 1.00 82.50 179 GLU A N 1
ATOM 1490 C CA . GLU A 1 179 ? -10.973 -0.535 -2.257 1.00 82.50 179 GLU A CA 1
ATOM 1491 C C . GLU A 1 179 ? -9.481 -0.224 -2.449 1.00 82.50 179 GLU A C 1
ATOM 1493 O O . GLU A 1 179 ? -9.094 0.336 -3.474 1.00 82.50 179 GLU A O 1
ATOM 1498 N N . ARG A 1 180 ? -8.607 -0.672 -1.536 1.00 81.69 180 ARG A N 1
ATOM 1499 C CA . ARG A 1 180 ? -7.150 -0.576 -1.715 1.00 81.69 180 ARG A CA 1
ATOM 1500 C C . ARG A 1 180 ? -6.582 -1.713 -2.570 1.00 81.69 180 ARG A C 1
ATOM 1502 O O . ARG A 1 180 ? -6.993 -2.872 -2.451 1.00 81.69 180 ARG A O 1
ATOM 1509 N N . VAL A 1 181 ? -5.615 -1.367 -3.422 1.00 73.94 181 VAL A N 1
ATOM 1510 C CA . VAL A 1 181 ? -4.853 -2.272 -4.301 1.00 73.94 181 VAL A CA 1
ATOM 1511 C C . VAL A 1 181 ? -3.385 -1.876 -4.320 1.00 73.94 181 VAL A C 1
ATOM 1513 O O . VAL A 1 181 ? -3.116 -0.670 -4.128 1.00 73.94 181 VAL A O 1
#

Nearest PDB structures (foldseek):
  1vz0-assembly3_D  TM=7.656E-01  e=3.647E+00  Thermus thermophilus HB27
  8ioj-assembly1_E  TM=6.593E-01  e=9.214E+00  Arabidopsis thaliana

Solvent-accessible surface area (backbone atoms only — not comparable to full-atom values): 10607 Å² total; per-residue (Å²): 140,80,84,82,79,75,81,65,83,70,60,64,53,54,58,52,50,49,49,51,58,58,60,64,68,64,71,100,66,83,72,56,69,68,70,74,74,49,78,84,41,42,82,91,58,60,81,56,78,54,58,69,55,65,73,42,50,48,54,52,51,53,50,54,34,51,51,26,50,51,44,29,76,73,46,92,57,30,69,61,24,48,51,54,26,51,51,46,50,51,54,50,50,48,58,49,47,55,48,61,56,55,51,48,52,52,51,53,53,50,51,51,52,51,48,35,50,51,41,26,73,71,69,74,42,69,39,75,83,54,42,86,80,50,53,72,56,37,55,66,26,53,64,34,39,29,78,93,50,38,67,62,50,50,53,49,34,71,74,66,68,51,51,28,70,56,48,42,69,68,48,85,51,61,38,64,72,87,83,69,102

InterPro domains:
  IPR045385 Protein of unknown function DUF6526 [PF20136] (38-181)

pLDDT: mean 85.02, std 17.81, range [37.16, 98.12]

Foldseek 3Di:
DDDDDDDDPPPVVVVVVVVVVVVVVPDPDCPDVVNVPDDDDALVRQDDDDCCVPVPVVVVLVVQLVVLVVCLVVDPPVVVSVVSNVVSVVVVVVVCCVCPPPVVVVVLVVLQVVLQVLCCVLPVDGVVVCVVLDDSLLSVLLSQADSVCSVVLVVCCSVVVDGSSVSSVPHPRTDHDPPDD

Sequence (181 aa):
MPGIVLPTKSALNFCFIYKILHALQTDGFTVPLKKILMKTQSYKNHIRFYPPHHFVYYPIIIAFLSFSVFFAFTTKDVILWSFISAIFIILFCLAFMLRQHYALTLQNRIVRLELRYRYLAVTGKKLEDIEEQLNDDQLFALRFAADIELEELVQQVLTKNLSGDKIKKSIQYWKGDYERV

Radius of gyration: 27.0 Å; Cα contacts (8 Å, |Δi|>4): 128; chains: 1; bounding box: 89×47×62 Å

Mean predicted aligned error: 11.24 Å

Secondary structure (DSSP, 8-state):
-----PPPTHHHHHHHHHHHHHHTTSSS----HHHHHSPPP-TTT-----HIIIIIIHHHHHHHHHHHHHHHHHSS-HHHHHHHHHHHHHHHHHHHHIIIIIIHHHHHHHHHHHHHHHHHHHHSS-THHHHTTS-HHHHHHHTTB-HHHHHHHHHHHHHHT--HHHHHHH-SSB----S--

Organism: NCBI:txid229205